Protein AF-A0A2V6GI09-F1 (afdb_monomer)

Mean predicted aligned error: 11.55 Å

pLDDT: mean 81.35, std 24.5, range [26.22, 98.88]

Nearest PDB structures (foldseek):
  8ik1-assembly1_A  TM=5.916E-01  e=5.664E-06  Geobacillus sp. PA-3
  7e16-assembly2_B  TM=5.658E-01  e=2.258E-05  Geobacillus thermodenitrificans
  8ik1-assembly2_B  TM=6.126E-01  e=7.514E-05  Geobacillus sp. PA-3
  3hp4-assembly1_A  TM=6.323E-01  e=3.587E-04  Pseudoalteromonas sp. 643A
  1yzf-assembly1_A  TM=4.620E-01  e=1.852E-04  Enterococcus faecalis V583

Solvent-accessible surface area (backbone atoms only — not comparable to full-atom values): 20456 Å² total; per-residue (Å²): 132,83,76,91,72,89,70,68,69,72,48,66,35,78,92,51,19,66,69,78,41,60,70,35,75,75,66,45,93,53,75,76,84,53,58,67,37,72,52,56,87,72,23,29,70,67,38,31,74,76,60,22,34,77,93,44,60,86,77,56,29,59,46,49,27,24,98,48,40,32,61,26,65,70,84,75,87,59,87,50,52,45,36,34,37,36,30,25,16,32,73,62,49,26,53,36,38,33,65,78,54,25,30,65,41,48,42,40,53,49,50,22,69,75,68,75,37,57,54,46,61,42,37,65,23,38,72,49,37,11,37,56,48,45,32,38,49,51,57,9,23,42,80,64,61,58,42,57,30,39,40,36,42,38,36,46,46,68,24,39,68,45,64,87,50,55,74,43,78,43,58,41,37,86,92,58,83,49,87,92,42,52,67,59,50,55,52,43,65,71,61,54,39,71,70,52,15,46,50,50,36,54,54,26,49,52,56,41,49,56,55,31,58,76,71,70,32,38,58,36,33,33,27,54,50,88,70,52,70,81,72,41,53,88,80,41,84,67,79,45,58,34,49,54,58,54,82,73,42,53,7,33,28,47,75,39,52,12,65,60,14,22,48,51,42,23,51,32,42,53,51,36,64,72,72,47,86,64,67,75,76,85,73,68,60,65,73,75,92,77,81,92,74,77,84,82,79,81,82,74,91,79,84,79,82,78,81,89,79,81,91,80,81,87,86,86,87,87,87,90,84,91,86,88,82,88,88,80,89,80,91,77,94,74,90,83,82,92,78,88,76,91,86,132

Radius of gyration: 24.35 Å; Cα contacts (8 Å, |Δi|>4): 544; chains: 1; bounding box: 61×66×58 Å

Foldseek 3Di:
DPDPPPDDVVCQPVVNFVFLAAPAQAADPDPPDDQKDLADDLRDPVLLVVFFDPVADSNQAMAGADPSGASFPDLDDDQQEAEEEEEEEVLLSPHLHHPCLRLLNLLQVVCCVVQVTHYGYHRPYYHLAALVVVLRNLRHPCVPSVHLAYEYAGEDLLWHWDAPGSYDIDIADLVDADPVCNVVSVVSNVVSDPVNSVVVNLVSQVSNVVSCVVSLHYYAYEYQDQDDPVRCVVRDDCANYLYHQDQPDDHRSNPDRYSVSSNVSSVSSVVSVVVHPSDRDPPPSPDPPDDPDDDDDDDDDDDDDDDDDDDDDDDDDDDDDDDDDDDDDDDDDDDDDDDDDDDD

Secondary structure (DSSP, 8-state):
------S-GGGGSTTT--TT-SSS-PPPS-SS--SEESSBTTB-HHHHHHH--TTS-TTS--EE--TTS-SSS--PPPTT-EEEEEE-SHHHHTTTS-GGGSHHHHHHHHHHHHHSS-EEEEE---TT--HHHHHHHHHHHHHHH--SEEEEEE--TT-EEEEEETTEEEEEBTTB--GGGHHHHHHHHHH--HHHHHHHHHHHHHHHHHHHHHTT--EEEEESS---HHHHTTTS--TTEEEE----SB-TTSSSB-HHHHHHHHHHHHHHHHH-S-PPP----S--------PPP-------PPPP------------------------------------

Structure (mmCIF, N/CA/C/O backbone):
data_AF-A0A2V6GI09-F1
#
_entry.id   AF-A0A2V6GI09-F1
#
loop_
_atom_site.group_PDB
_atom_site.id
_atom_site.type_symbol
_atom_site.label_atom_id
_atom_site.label_alt_id
_atom_site.label_comp_id
_atom_site.label_asym_id
_atom_site.label_entity_id
_atom_site.label_seq_id
_atom_site.pdbx_PDB_ins_code
_atom_site.Cartn_x
_atom_site.Cartn_y
_atom_site.Cartn_z
_atom_site.occupancy
_atom_site.B_iso_or_equiv
_atom_site.auth_seq_id
_atom_site.auth_comp_id
_atom_site.auth_asym_id
_atom_site.auth_atom_id
_atom_site.pdbx_PDB_model_num
ATOM 1 N N . MET A 1 1 ? -9.160 -17.114 -38.686 1.00 52.81 1 MET A N 1
ATOM 2 C CA . MET A 1 1 ? -8.002 -16.897 -37.797 1.00 52.81 1 MET A CA 1
ATOM 3 C C . MET A 1 1 ? -8.197 -17.789 -36.586 1.00 52.81 1 MET A C 1
ATOM 5 O O . MET A 1 1 ? -9.165 -17.578 -35.869 1.00 52.81 1 MET A O 1
ATOM 9 N N . ALA A 1 2 ? -7.376 -18.824 -36.410 1.00 53.00 2 ALA A N 1
ATOM 10 C CA . ALA A 1 2 ? -7.353 -19.556 -35.145 1.00 53.00 2 ALA A CA 1
ATOM 11 C C . ALA A 1 2 ? -6.706 -18.641 -34.094 1.00 53.00 2 ALA A C 1
ATOM 13 O O . ALA A 1 2 ? -5.683 -18.019 -34.387 1.00 53.00 2 ALA A O 1
ATOM 14 N N . GLY A 1 3 ? -7.339 -18.484 -32.932 1.00 59.38 3 GLY A N 1
ATOM 15 C CA . GLY A 1 3 ? -6.833 -17.627 -31.862 1.00 59.38 3 GLY A CA 1
ATOM 16 C C . GLY A 1 3 ? -5.423 -18.040 -31.438 1.00 59.38 3 GLY A C 1
ATOM 17 O O . GLY A 1 3 ? -5.117 -19.225 -31.343 1.00 59.38 3 GLY A O 1
ATOM 18 N N . VAL A 1 4 ? -4.555 -17.058 -31.191 1.00 67.25 4 VAL A N 1
ATOM 19 C CA . VAL A 1 4 ? -3.148 -17.263 -30.803 1.00 67.25 4 VAL A CA 1
ATOM 20 C C . VAL A 1 4 ? -3.046 -17.477 -29.288 1.00 67.25 4 VAL A C 1
ATOM 22 O O . VAL A 1 4 ? -2.262 -16.832 -28.603 1.00 67.25 4 VAL A O 1
ATOM 25 N N . PHE A 1 5 ? -3.873 -18.363 -28.737 1.00 69.81 5 PHE A N 1
ATOM 26 C CA . PHE A 1 5 ? -3.623 -18.903 -27.408 1.00 69.81 5 PHE A CA 1
ATOM 27 C C . PHE A 1 5 ? -2.987 -20.278 -27.590 1.00 69.81 5 PHE A C 1
ATOM 29 O O . PHE A 1 5 ? -3.660 -21.260 -27.878 1.00 69.81 5 PHE A O 1
ATOM 36 N N . GLN A 1 6 ? -1.658 -20.316 -27.507 1.00 70.12 6 GLN A N 1
ATOM 37 C CA . GLN A 1 6 ? -0.863 -21.549 -27.595 1.00 70.12 6 GLN A CA 1
ATOM 38 C C . GLN A 1 6 ? -0.567 -22.141 -26.202 1.00 70.12 6 GLN A C 1
ATOM 40 O O . GLN A 1 6 ? 0.260 -23.041 -26.073 1.00 70.12 6 GLN A O 1
ATOM 45 N N . GLY A 1 7 ? -1.182 -21.583 -25.153 1.00 72.56 7 GLY A N 1
ATOM 46 C CA . GLY A 1 7 ? -0.963 -21.967 -23.763 1.00 72.56 7 GLY A CA 1
ATOM 47 C C . GLY A 1 7 ? -1.827 -23.149 -23.329 1.00 72.56 7 GLY A C 1
ATOM 48 O O . GLY A 1 7 ? -2.866 -23.433 -23.913 1.00 72.56 7 GLY A O 1
ATOM 49 N N . ASP A 1 8 ? -1.391 -23.825 -22.271 1.00 81.62 8 ASP A N 1
ATOM 50 C CA . ASP A 1 8 ? -2.176 -24.855 -21.592 1.00 81.62 8 ASP A CA 1
ATOM 51 C C . ASP A 1 8 ? -3.175 -24.184 -20.635 1.00 81.62 8 ASP A C 1
ATOM 53 O O . ASP A 1 8 ? -2.773 -23.611 -19.619 1.00 81.62 8 ASP A O 1
ATOM 57 N N . GLU A 1 9 ? -4.469 -24.240 -20.966 1.00 81.75 9 GLU A N 1
ATOM 58 C CA . GLU A 1 9 ? -5.557 -23.701 -20.134 1.00 81.75 9 GLU A CA 1
ATOM 59 C C . GLU A 1 9 ? -5.564 -24.309 -18.724 1.00 81.75 9 GLU A C 1
ATOM 61 O O . GLU A 1 9 ? -5.893 -23.621 -17.756 1.00 81.75 9 GLU A O 1
ATOM 66 N N . GLY A 1 10 ? -5.117 -25.562 -18.577 1.00 82.25 10 GLY A N 1
ATOM 67 C CA . GLY A 1 10 ? -5.011 -26.246 -17.290 1.00 82.25 10 GLY A CA 1
ATOM 68 C C . GLY A 1 10 ? -4.082 -25.537 -16.303 1.00 82.25 10 GLY A C 1
ATOM 69 O O . GLY A 1 10 ? -4.265 -25.662 -15.093 1.00 82.25 10 GLY A O 1
ATOM 70 N N . LYS A 1 11 ? -3.141 -24.711 -16.784 1.00 81.31 11 LYS A N 1
ATOM 71 C CA . LYS A 1 11 ? -2.277 -23.892 -15.919 1.00 81.31 11 LYS A CA 1
ATOM 72 C C . LYS A 1 11 ? -3.031 -22.791 -15.181 1.00 81.31 11 LYS A C 1
ATOM 74 O O . LYS A 1 11 ? -2.552 -22.339 -14.145 1.00 81.31 11 LYS A O 1
ATOM 79 N N . PHE A 1 12 ? -4.190 -22.376 -15.689 1.00 81.06 12 PHE A N 1
ATOM 80 C CA . PHE A 1 12 ? -5.064 -21.374 -15.075 1.00 81.06 12 PHE A CA 1
ATOM 81 C C . PHE A 1 12 ? -6.145 -22.007 -14.193 1.00 81.06 12 PHE A C 1
ATOM 83 O O . PHE A 1 12 ? -6.964 -21.290 -13.618 1.00 81.06 12 PHE A O 1
ATOM 90 N N . ALA A 1 13 ? -6.158 -23.340 -14.062 1.00 82.38 13 ALA A N 1
ATOM 91 C CA . ALA A 1 13 ? -7.063 -24.016 -13.149 1.00 82.38 13 ALA A CA 1
ATOM 92 C C . ALA A 1 13 ? -6.859 -23.487 -11.716 1.00 82.38 13 ALA A C 1
ATOM 94 O O . ALA A 1 13 ? -5.715 -23.249 -11.308 1.00 82.38 13 ALA A O 1
ATOM 95 N N . PRO A 1 14 ? -7.927 -23.346 -10.909 1.00 78.19 14 PRO A N 1
ATOM 96 C CA . PRO A 1 14 ? -7.805 -22.788 -9.567 1.00 78.19 14 PRO A CA 1
ATOM 97 C C . PRO A 1 14 ? -6.849 -23.543 -8.629 1.00 78.19 14 PRO A C 1
ATOM 99 O O . PRO A 1 14 ? -6.315 -22.967 -7.686 1.00 78.19 14 PRO A O 1
ATOM 102 N N . SER A 1 15 ? -6.609 -24.829 -8.889 1.00 76.38 15 SER A N 1
ATOM 103 C CA . SER A 1 15 ? -5.644 -25.651 -8.150 1.00 76.38 15 SER A CA 1
ATOM 104 C C . SER A 1 15 ? -4.178 -25.326 -8.455 1.00 76.38 15 SER A C 1
ATOM 106 O O . SER A 1 15 ? -3.300 -25.788 -7.733 1.00 76.38 15 SER A O 1
ATOM 108 N N . VAL A 1 16 ? -3.911 -24.581 -9.529 1.00 72.31 16 VAL A N 1
ATOM 109 C CA . VAL A 1 16 ? -2.565 -24.291 -10.047 1.00 72.31 16 VAL A CA 1
ATOM 110 C C . VAL A 1 16 ? -2.254 -22.796 -9.985 1.00 72.31 16 VAL A C 1
ATOM 112 O O . VAL A 1 16 ? -1.116 -22.417 -9.719 1.00 72.31 16 VAL A O 1
ATOM 115 N N . CYS A 1 17 ? -3.258 -21.945 -10.216 1.00 75.12 17 CYS A N 1
ATOM 116 C CA . CYS A 1 17 ? -3.081 -20.504 -10.357 1.00 75.12 17 CYS A CA 1
ATOM 117 C C . CYS A 1 17 ? -3.656 -19.737 -9.173 1.00 75.12 17 CYS A C 1
ATOM 119 O O . CYS A 1 17 ? -4.856 -19.489 -9.138 1.00 75.12 17 CYS A O 1
ATOM 121 N N . GLU A 1 18 ? -2.827 -19.322 -8.220 1.00 74.69 18 GLU A N 1
ATOM 122 C CA . GLU A 1 18 ? -3.316 -18.635 -7.016 1.00 74.69 18 GLU A CA 1
ATOM 123 C C . GLU A 1 18 ? -3.536 -17.128 -7.194 1.00 74.69 18 GLU A C 1
ATOM 125 O O . GLU A 1 18 ? -4.297 -16.521 -6.435 1.00 74.69 18 GLU A O 1
ATOM 130 N N . PHE A 1 19 ? -2.887 -16.507 -8.180 1.00 74.38 19 PHE A N 1
ATOM 131 C CA . PHE A 1 19 ? -3.024 -15.071 -8.404 1.00 74.38 19 PHE A CA 1
ATOM 132 C C . PHE A 1 19 ? -4.375 -14.720 -9.023 1.00 74.38 19 PHE A C 1
ATOM 134 O O . PHE A 1 19 ? -4.952 -15.502 -9.777 1.00 74.38 19 PHE A O 1
ATOM 141 N N . TRP A 1 20 ? -4.881 -13.527 -8.702 1.00 79.81 20 TRP A N 1
ATOM 142 C CA . TRP A 1 20 ? -6.150 -12.990 -9.214 1.00 79.81 20 TRP A CA 1
ATOM 143 C C . TRP A 1 20 ? -7.397 -13.857 -8.959 1.00 79.81 20 TRP A C 1
ATOM 145 O O . TRP A 1 20 ? -8.462 -13.573 -9.491 1.00 79.81 20 TRP A O 1
ATOM 155 N N . GLN A 1 21 ? -7.317 -14.880 -8.109 1.00 86.81 21 GLN A N 1
ATOM 156 C CA . GLN A 1 21 ? -8.506 -15.567 -7.614 1.00 86.81 21 GLN A CA 1
ATOM 157 C C . GLN A 1 21 ? -9.228 -14.694 -6.588 1.00 86.81 21 GLN A C 1
ATOM 159 O O . GLN A 1 21 ? -8.647 -14.359 -5.554 1.00 86.81 21 GLN A O 1
ATOM 164 N N . ALA A 1 22 ? -10.492 -14.373 -6.853 1.00 88.62 22 ALA A N 1
ATOM 165 C CA . ALA A 1 22 ? -11.373 -13.719 -5.892 1.00 88.62 22 ALA A CA 1
ATOM 166 C C . ALA A 1 22 ? -11.649 -14.601 -4.659 1.00 88.62 22 ALA A C 1
ATOM 168 O O . ALA A 1 22 ? -11.489 -15.823 -4.698 1.00 88.62 22 ALA A O 1
ATOM 169 N N . ASN A 1 23 ? -12.155 -13.981 -3.591 1.00 91.50 23 ASN A N 1
ATOM 170 C CA . ASN A 1 23 ? -12.603 -14.647 -2.363 1.00 91.50 23 ASN A CA 1
ATOM 171 C C . ASN A 1 23 ? -11.504 -15.425 -1.617 1.00 91.50 23 ASN A C 1
ATOM 173 O O . ASN A 1 23 ? -11.777 -16.456 -0.998 1.00 91.50 23 ASN A O 1
ATOM 177 N N . ARG A 1 24 ? -10.264 -14.928 -1.633 1.00 91.62 24 ARG A N 1
ATOM 178 C CA . ARG A 1 24 ? -9.173 -15.460 -0.807 1.00 91.62 24 ARG A CA 1
ATOM 179 C C . ARG A 1 24 ? -8.167 -14.384 -0.439 1.00 91.62 24 ARG A C 1
ATOM 181 O O . ARG A 1 24 ? -7.932 -13.441 -1.182 1.00 91.62 24 ARG A O 1
ATOM 188 N N . ILE A 1 25 ? -7.492 -14.579 0.684 1.00 92.94 25 ILE A N 1
ATOM 189 C CA . ILE A 1 25 ? -6.318 -13.779 1.021 1.00 92.94 25 ILE A CA 1
ATOM 190 C C . ILE A 1 25 ? -5.101 -14.568 0.518 1.00 92.94 25 ILE A C 1
ATOM 192 O O . ILE A 1 25 ? -4.883 -15.685 1.001 1.00 92.94 25 ILE A O 1
ATOM 196 N N . PRO A 1 26 ? -4.356 -14.082 -0.494 1.00 91.06 26 PRO A N 1
ATOM 197 C CA . PRO A 1 26 ? -3.146 -14.769 -0.939 1.00 91.06 26 PRO A CA 1
ATOM 198 C C . PRO A 1 26 ? -2.117 -14.789 0.198 1.00 91.06 26 PRO A C 1
ATOM 200 O O . PRO A 1 26 ? -2.170 -13.955 1.096 1.00 91.06 26 PRO A O 1
ATOM 203 N N . ARG A 1 27 ? -1.185 -15.747 0.190 1.00 91.50 27 ARG A N 1
ATOM 204 C CA . ARG A 1 27 ? -0.036 -15.695 1.106 1.00 91.50 27 ARG A CA 1
ATOM 205 C C . ARG A 1 27 ? 0.903 -14.574 0.667 1.00 91.50 27 ARG A C 1
ATOM 207 O O . ARG A 1 27 ? 1.026 -14.300 -0.528 1.00 91.50 27 ARG A O 1
ATOM 214 N N . SER A 1 28 ? 1.586 -13.950 1.620 1.00 91.88 28 SER A N 1
ATOM 215 C CA . SER A 1 28 ? 2.650 -13.013 1.285 1.00 91.88 28 SER A CA 1
ATOM 216 C C . SER A 1 28 ? 3.835 -13.755 0.638 1.00 91.88 28 SER A C 1
ATOM 218 O O . SER A 1 28 ? 4.008 -14.959 0.855 1.00 91.88 28 SER A O 1
ATOM 220 N N . PRO A 1 29 ? 4.707 -13.048 -0.101 1.00 88.25 29 PRO A N 1
ATOM 221 C CA . PRO A 1 29 ? 5.961 -13.612 -0.605 1.00 88.25 29 PRO A CA 1
ATOM 222 C C . PRO A 1 29 ? 7.014 -13.961 0.471 1.00 88.25 29 PRO A C 1
ATOM 224 O O . PRO A 1 29 ? 8.167 -14.215 0.122 1.00 88.25 29 PRO A O 1
ATOM 227 N N . LEU A 1 30 ? 6.674 -13.952 1.768 1.00 90.81 30 LEU A N 1
ATOM 228 C CA . LEU A 1 30 ? 7.593 -14.312 2.851 1.00 90.81 30 LEU A CA 1
ATOM 229 C C . LEU A 1 30 ? 7.979 -15.796 2.774 1.00 90.81 30 LEU A C 1
ATOM 231 O O . LEU A 1 30 ? 7.154 -16.674 3.039 1.00 90.81 30 LEU A O 1
ATOM 235 N N . TYR A 1 31 ? 9.254 -16.072 2.494 1.00 85.19 31 TYR A N 1
ATOM 236 C CA . TYR A 1 31 ? 9.809 -17.424 2.507 1.00 85.19 31 TYR A CA 1
ATOM 237 C C . TYR A 1 31 ? 11.264 -17.450 3.031 1.00 85.19 31 TYR A C 1
ATOM 239 O O . TYR A 1 31 ? 12.071 -16.632 2.585 1.00 85.19 31 TYR A O 1
ATOM 247 N N . PRO A 1 32 ? 11.635 -18.397 3.922 1.00 89.00 32 PRO A N 1
ATOM 248 C CA . PRO A 1 32 ? 10.741 -19.325 4.617 1.00 89.00 32 PRO A CA 1
ATOM 249 C C . PRO A 1 32 ? 9.790 -18.573 5.558 1.00 89.00 32 PRO A C 1
ATOM 251 O O . PRO A 1 32 ? 10.028 -17.419 5.912 1.00 89.00 32 PRO A O 1
ATOM 254 N N . HIS A 1 33 ? 8.703 -19.228 5.965 1.00 89.44 33 HIS A N 1
ATOM 255 C CA . HIS A 1 33 ? 7.795 -18.647 6.949 1.00 89.44 33 HIS A CA 1
ATOM 256 C C . HIS A 1 33 ? 8.531 -18.363 8.262 1.00 89.44 33 HIS A C 1
ATOM 258 O O . HIS A 1 33 ? 9.277 -19.202 8.767 1.00 89.44 33 HIS A O 1
ATOM 264 N N . ALA A 1 34 ? 8.282 -17.185 8.823 1.00 94.62 34 ALA A N 1
ATOM 265 C CA . ALA A 1 34 ? 8.804 -16.762 10.110 1.00 94.62 34 ALA A CA 1
ATOM 266 C C . ALA A 1 34 ? 7.697 -16.029 10.864 1.00 94.62 34 ALA A C 1
ATOM 268 O O . ALA A 1 34 ? 6.963 -15.259 10.258 1.00 94.62 34 ALA A O 1
ATOM 269 N N . GLN A 1 35 ? 7.586 -16.259 12.172 1.00 96.31 35 GLN A N 1
ATOM 270 C CA . GLN A 1 35 ? 6.671 -15.494 13.029 1.00 96.31 35 GLN A CA 1
ATOM 271 C C . GLN A 1 35 ? 7.278 -14.154 13.438 1.00 96.31 35 GLN A C 1
ATOM 273 O O . GLN A 1 35 ? 6.566 -13.167 13.561 1.00 96.31 35 GLN A O 1
ATOM 278 N N . PHE A 1 36 ? 8.597 -14.121 13.630 1.00 98.00 36 PHE A N 1
ATOM 279 C CA . PHE A 1 36 ? 9.326 -12.927 14.019 1.00 98.00 36 PHE A CA 1
ATOM 280 C C . PHE A 1 36 ? 10.678 -12.865 13.316 1.00 98.00 36 PHE A C 1
ATOM 282 O O . PHE A 1 36 ? 11.402 -13.861 13.266 1.00 98.00 36 PHE A O 1
ATOM 289 N N . LEU A 1 37 ? 11.046 -11.678 12.841 1.00 97.81 37 LEU A N 1
ATOM 290 C CA . LEU A 1 37 ? 12.393 -11.359 12.388 1.00 97.81 37 LEU A CA 1
ATOM 291 C C . LEU A 1 37 ? 12.855 -10.048 13.024 1.00 97.81 37 LEU A C 1
ATOM 293 O O . LEU A 1 37 ? 12.129 -9.056 13.048 1.00 97.81 37 LEU A O 1
ATOM 297 N N . ARG A 1 38 ? 14.100 -10.020 13.508 1.00 97.62 38 ARG A N 1
ATOM 298 C CA . ARG A 1 38 ? 14.731 -8.777 13.984 1.00 97.62 38 ARG A CA 1
ATOM 299 C C . ARG A 1 38 ? 15.134 -7.860 12.827 1.00 97.62 38 ARG A C 1
ATOM 301 O O . ARG A 1 38 ? 15.097 -6.641 12.964 1.00 97.62 38 ARG A O 1
ATOM 308 N N . TRP A 1 39 ? 15.517 -8.465 11.712 1.00 97.56 39 TRP A N 1
ATOM 309 C CA . TRP A 1 39 ? 16.038 -7.825 10.511 1.00 97.56 39 TRP A CA 1
ATOM 310 C C . TRP A 1 39 ? 15.313 -8.408 9.301 1.00 97.56 39 TRP A C 1
ATOM 312 O O . TRP A 1 39 ? 15.081 -9.617 9.258 1.00 97.56 39 TRP A O 1
ATOM 322 N N . PHE A 1 40 ? 14.954 -7.575 8.329 1.00 96.81 40 PHE A N 1
ATOM 323 C CA . PHE A 1 40 ? 14.223 -8.001 7.141 1.00 96.81 40 PHE A CA 1
ATOM 324 C C . PHE A 1 40 ? 14.554 -7.121 5.934 1.00 96.81 40 PHE A C 1
ATOM 326 O O . PHE A 1 40 ? 14.591 -5.898 6.034 1.00 96.81 40 PHE A O 1
ATOM 333 N N . GLY A 1 41 ? 14.754 -7.747 4.771 1.00 93.69 41 GLY A N 1
ATOM 334 C CA . GLY A 1 41 ? 14.965 -7.037 3.510 1.00 93.69 41 GLY A CA 1
ATOM 335 C C . GLY A 1 41 ? 16.137 -6.052 3.563 1.00 93.69 41 GLY A C 1
ATOM 336 O O . GLY A 1 41 ? 17.277 -6.435 3.825 1.00 93.69 41 GLY A O 1
ATOM 337 N N . THR A 1 42 ? 15.856 -4.778 3.281 1.00 95.25 42 THR A N 1
ATOM 338 C CA . THR A 1 42 ? 16.859 -3.700 3.293 1.00 95.25 42 THR A CA 1
ATOM 339 C C . THR A 1 42 ? 17.281 -3.301 4.699 1.00 95.25 42 THR A C 1
ATOM 341 O O . THR A 1 42 ? 18.408 -2.837 4.885 1.00 95.25 42 THR A O 1
ATOM 344 N N . ASP A 1 43 ? 16.422 -3.534 5.686 1.00 97.75 43 ASP A N 1
ATOM 345 C CA . ASP A 1 43 ? 16.718 -3.368 7.099 1.00 97.75 43 ASP A CA 1
ATOM 346 C C . ASP A 1 43 ? 17.445 -4.607 7.626 1.00 97.75 43 ASP A C 1
ATOM 348 O O . ASP A 1 43 ? 16.873 -5.484 8.277 1.00 97.75 43 ASP A O 1
ATOM 352 N N . SER A 1 44 ? 18.730 -4.690 7.290 1.00 97.56 44 SER A N 1
ATOM 353 C CA . SER A 1 44 ? 19.649 -5.721 7.762 1.00 97.56 44 SER A CA 1
ATOM 354 C C . SER A 1 44 ? 20.608 -5.163 8.806 1.00 97.56 44 SER A C 1
ATOM 356 O O . SER A 1 44 ? 20.905 -3.968 8.815 1.00 97.56 44 SER A O 1
ATOM 358 N N . GLU A 1 45 ? 21.154 -6.032 9.656 1.00 97.44 45 GLU A N 1
ATOM 359 C CA . GLU A 1 45 ? 22.143 -5.612 10.652 1.00 97.44 45 GLU A CA 1
ATOM 360 C C . GLU A 1 45 ? 23.371 -4.962 10.005 1.00 97.44 45 GLU A C 1
ATOM 362 O O . GLU A 1 45 ? 23.889 -3.958 10.491 1.00 97.44 45 GLU A O 1
ATOM 367 N N . GLU A 1 46 ? 23.817 -5.515 8.878 1.00 96.94 46 GLU A N 1
ATOM 368 C CA . GLU A 1 46 ? 24.919 -4.978 8.087 1.00 96.94 46 GLU A CA 1
ATOM 369 C C . GLU A 1 46 ? 24.602 -3.572 7.563 1.00 96.94 46 GLU A C 1
ATOM 371 O O . GLU A 1 46 ? 25.377 -2.640 7.790 1.00 96.94 46 GLU A O 1
ATOM 376 N N . ASN A 1 47 ? 23.443 -3.386 6.922 1.00 96.19 47 ASN A N 1
ATOM 377 C CA . ASN A 1 47 ? 23.027 -2.076 6.426 1.00 96.19 47 ASN A CA 1
ATOM 378 C C . ASN A 1 47 ? 22.862 -1.083 7.572 1.00 96.19 47 ASN A C 1
ATOM 380 O O . ASN A 1 47 ? 23.314 0.057 7.455 1.00 96.19 47 ASN A O 1
ATOM 384 N N . TYR A 1 48 ? 22.290 -1.517 8.697 1.00 97.12 48 TYR A N 1
ATOM 385 C CA . TYR A 1 48 ? 22.163 -0.680 9.876 1.00 97.12 48 TYR A CA 1
ATOM 386 C C . TYR A 1 48 ? 23.532 -0.234 10.390 1.00 97.12 48 TYR A C 1
ATOM 388 O O . TYR A 1 48 ? 23.733 0.956 10.624 1.00 97.12 48 TYR A O 1
ATOM 396 N N . ARG A 1 49 ? 24.505 -1.145 10.525 1.00 96.12 49 ARG A N 1
ATOM 397 C CA . ARG A 1 49 ? 25.875 -0.818 10.958 1.00 96.12 49 ARG A CA 1
ATOM 398 C C . ARG A 1 49 ? 26.545 0.171 10.004 1.00 96.12 49 ARG A C 1
ATOM 400 O O . ARG A 1 49 ? 27.058 1.177 10.490 1.00 96.12 49 ARG A O 1
ATOM 407 N N . ASN A 1 50 ? 26.453 -0.076 8.698 1.00 95.00 50 ASN A N 1
ATOM 408 C CA . ASN A 1 50 ? 27.151 0.681 7.658 1.00 95.00 50 ASN A CA 1
ATOM 409 C C . ASN A 1 50 ? 26.541 2.063 7.377 1.00 95.00 50 ASN A C 1
ATOM 411 O O . ASN A 1 50 ? 27.277 3.036 7.237 1.00 95.00 50 ASN A O 1
ATOM 415 N N . ARG A 1 51 ? 25.210 2.152 7.262 1.00 93.00 51 ARG A N 1
ATOM 416 C CA . ARG A 1 51 ? 24.498 3.368 6.818 1.00 93.00 51 ARG A CA 1
ATOM 417 C C . ARG A 1 51 ? 23.186 3.660 7.552 1.00 93.00 51 ARG A C 1
ATOM 419 O O . ARG A 1 51 ? 22.510 4.621 7.204 1.00 93.00 51 ARG A O 1
ATOM 426 N N . GLY A 1 52 ? 22.796 2.828 8.514 1.00 92.94 52 GLY A N 1
ATOM 427 C CA . GLY A 1 52 ? 21.508 2.959 9.189 1.00 92.94 52 GLY A CA 1
ATOM 428 C C . GLY A 1 52 ? 21.388 4.212 10.045 1.00 92.94 52 GLY A C 1
ATOM 429 O O . GLY A 1 52 ? 22.380 4.716 10.584 1.00 92.94 52 GLY A O 1
ATOM 430 N N . ASN A 1 53 ? 20.152 4.674 10.218 1.00 96.12 53 ASN A N 1
ATOM 431 C CA . ASN A 1 53 ? 19.846 5.804 11.083 1.00 96.12 53 ASN A CA 1
ATOM 432 C C . ASN A 1 53 ? 20.036 5.420 12.561 1.00 96.12 53 ASN A C 1
ATOM 434 O O . ASN A 1 53 ? 19.274 4.626 13.111 1.00 96.12 53 ASN A O 1
ATOM 438 N N . LYS A 1 54 ? 21.034 6.025 13.216 1.00 95.00 54 LYS A N 1
ATOM 439 C CA . LYS A 1 54 ? 21.417 5.745 14.613 1.00 95.00 54 LYS A CA 1
ATOM 440 C C . LYS A 1 54 ? 20.484 6.354 15.663 1.00 95.00 54 LYS A C 1
ATOM 442 O O . LYS A 1 54 ? 20.707 6.143 16.851 1.00 95.00 54 LYS A O 1
ATOM 447 N N . ALA A 1 55 ? 19.450 7.088 15.247 1.00 95.38 55 ALA A N 1
ATOM 448 C CA . ALA A 1 55 ? 18.350 7.460 16.135 1.00 95.38 55 ALA A CA 1
ATOM 449 C C . ALA A 1 55 ? 17.526 6.233 16.578 1.00 95.38 55 ALA A C 1
ATOM 451 O O . ALA A 1 55 ? 16.888 6.267 17.626 1.00 95.38 55 ALA A O 1
ATOM 452 N N . PHE A 1 56 ? 17.570 5.144 15.804 1.00 97.12 56 PHE A N 1
ATOM 453 C CA . PHE A 1 56 ? 17.013 3.847 16.172 1.00 97.12 56 PHE A CA 1
ATOM 454 C C . PHE A 1 56 ? 18.105 2.969 16.781 1.00 97.12 56 PHE A C 1
ATOM 456 O O . PHE A 1 56 ? 19.225 2.943 16.280 1.00 97.12 56 PHE A O 1
ATOM 463 N N . SER A 1 57 ? 17.778 2.203 17.819 1.00 96.81 57 SER A N 1
ATOM 464 C CA . SER A 1 57 ? 18.618 1.109 18.302 1.00 96.81 57 SER A CA 1
ATOM 465 C C . SER A 1 57 ? 18.385 -0.175 17.492 1.00 96.81 57 SER A C 1
ATOM 467 O O . SER A 1 57 ? 17.466 -0.287 16.670 1.00 96.81 57 SER A O 1
ATOM 469 N N . VAL A 1 58 ? 19.213 -1.189 17.750 1.00 95.44 58 VAL A N 1
ATOM 470 C CA . VAL A 1 58 ? 19.040 -2.538 17.183 1.00 95.44 58 VAL A CA 1
ATOM 471 C C . VAL A 1 58 ? 17.682 -3.134 17.571 1.00 95.44 58 VAL A C 1
ATOM 473 O O . VAL A 1 58 ? 17.067 -3.862 16.800 1.00 95.44 58 VAL A O 1
ATOM 476 N N . GLU A 1 59 ? 17.164 -2.786 18.738 1.00 96.56 59 GLU A N 1
ATOM 477 C CA . GLU A 1 59 ? 15.928 -3.315 19.303 1.00 96.56 59 GLU A CA 1
ATOM 478 C C . GLU A 1 59 ? 14.694 -2.522 18.866 1.00 96.56 59 GLU A C 1
ATOM 480 O O . GLU A 1 59 ? 13.583 -3.037 18.991 1.00 96.56 59 GLU A O 1
ATOM 485 N N . SER A 1 60 ? 14.874 -1.314 18.314 1.00 96.88 60 SER A N 1
ATOM 486 C CA . SER A 1 60 ? 13.772 -0.405 17.972 1.00 96.88 60 SER A CA 1
ATOM 487 C C . SER A 1 60 ? 12.805 -0.941 16.922 1.00 96.88 60 SER A C 1
ATOM 489 O O . SER A 1 60 ? 11.697 -0.430 16.825 1.00 96.88 60 SER A O 1
ATOM 491 N N . VAL A 1 61 ? 13.198 -1.934 16.118 1.00 98.00 61 VAL A N 1
ATOM 492 C CA . VAL A 1 61 ? 12.328 -2.518 15.087 1.00 98.00 61 VAL A CA 1
ATOM 493 C C . VAL A 1 61 ? 12.356 -4.035 15.164 1.00 98.00 61 VAL A C 1
ATOM 495 O O . VAL A 1 61 ? 13.418 -4.651 15.300 1.00 98.00 61 VAL A O 1
ATOM 498 N N . GLY A 1 62 ? 11.167 -4.621 15.060 1.00 97.69 62 GLY A N 1
ATOM 499 C CA . GLY A 1 62 ? 10.924 -6.039 14.852 1.00 97.69 62 GLY A CA 1
ATOM 500 C C . GLY A 1 62 ? 9.782 -6.237 13.856 1.00 97.69 62 GLY A C 1
ATOM 501 O O . GLY A 1 62 ? 8.912 -5.371 13.694 1.00 97.69 62 GLY A O 1
ATOM 502 N N . TYR A 1 63 ? 9.816 -7.368 13.164 1.00 98.44 63 TYR A N 1
ATOM 503 C CA . TYR A 1 63 ? 8.831 -7.752 12.162 1.00 98.44 63 TYR A CA 1
ATOM 504 C C . TYR A 1 63 ? 8.107 -8.994 12.648 1.00 98.44 63 TYR A C 1
ATOM 506 O O . TYR A 1 63 ? 8.668 -10.085 12.601 1.00 98.44 63 TYR A O 1
ATOM 514 N N . GLU A 1 64 ? 6.884 -8.814 13.128 1.00 98.38 64 GLU A N 1
ATOM 515 C CA . GLU A 1 64 ? 5.975 -9.909 13.455 1.00 98.38 64 GLU A CA 1
ATOM 516 C C . GLU A 1 64 ? 5.071 -10.187 12.264 1.00 98.38 64 GLU A C 1
ATOM 518 O O . GLU A 1 64 ? 4.546 -9.249 11.661 1.00 98.38 64 GLU A O 1
ATOM 523 N N . PHE A 1 65 ? 4.907 -11.462 11.922 1.00 98.50 65 PHE A N 1
ATOM 524 C CA . PHE A 1 65 ? 4.113 -11.888 10.780 1.00 98.50 65 PHE A CA 1
ATOM 525 C C . PHE A 1 65 ? 2.997 -12.839 11.201 1.00 98.50 65 PHE A C 1
ATOM 527 O O . PHE A 1 65 ? 3.209 -13.741 12.014 1.00 98.50 65 PHE A O 1
ATOM 534 N N . ASN A 1 66 ? 1.824 -12.670 10.594 1.00 97.75 66 ASN A N 1
ATOM 535 C CA . ASN A 1 66 ? 0.711 -13.597 10.758 1.00 97.75 66 ASN A CA 1
ATOM 536 C C . ASN A 1 66 ? 0.923 -14.912 9.989 1.00 97.75 66 ASN A C 1
ATOM 538 O O . ASN A 1 66 ? 1.889 -15.095 9.245 1.00 97.75 66 ASN A O 1
ATOM 542 N N . SER A 1 67 ? -0.029 -15.830 10.128 1.00 96.75 67 SER A N 1
ATOM 543 C CA . SER A 1 67 ? -0.057 -17.153 9.493 1.00 96.75 67 SER A CA 1
ATOM 544 C C . SER A 1 67 ? 0.002 -17.136 7.955 1.00 96.75 67 SER A C 1
ATOM 546 O O . SER A 1 67 ? 0.380 -18.136 7.328 1.00 96.75 67 SER A O 1
ATOM 548 N N . LEU A 1 68 ? -0.332 -15.998 7.335 1.00 95.81 68 LEU A N 1
ATOM 549 C CA . LEU A 1 68 ? -0.228 -15.755 5.895 1.00 95.81 68 LEU A CA 1
ATOM 550 C C . LEU A 1 68 ? 1.070 -15.039 5.495 1.00 95.81 68 LEU A C 1
ATOM 552 O O . LEU A 1 68 ? 1.307 -14.851 4.305 1.00 95.81 68 LEU A O 1
ATOM 556 N N . GLY A 1 69 ? 1.924 -14.684 6.457 1.00 97.06 69 GLY A N 1
ATOM 557 C CA . GLY A 1 69 ? 3.226 -14.056 6.244 1.00 97.06 69 GLY A CA 1
ATOM 558 C C . GLY A 1 69 ? 3.182 -12.535 6.092 1.00 97.06 69 GLY A C 1
ATOM 559 O O . GLY A 1 69 ? 4.172 -11.943 5.658 1.00 97.06 69 GLY A O 1
ATOM 560 N N . TYR A 1 70 ? 2.061 -11.881 6.393 1.00 98.00 70 TYR A N 1
ATOM 561 C CA . TYR A 1 70 ? 1.977 -10.420 6.376 1.00 98.00 70 TYR A CA 1
ATOM 562 C C . TYR A 1 70 ? 2.415 -9.843 7.706 1.00 98.00 70 TYR A C 1
ATOM 564 O O . TYR A 1 70 ? 2.110 -10.414 8.751 1.00 98.00 70 TYR A O 1
ATOM 572 N N . ARG A 1 71 ? 3.076 -8.681 7.667 1.00 97.75 71 ARG A N 1
ATOM 573 C CA . ARG A 1 71 ? 3.394 -7.924 8.875 1.00 97.75 71 ARG A CA 1
ATOM 574 C C . ARG A 1 71 ? 2.122 -7.279 9.409 1.00 97.75 71 ARG A C 1
ATOM 576 O O . ARG A 1 71 ? 1.797 -6.154 9.050 1.00 97.75 71 ARG A O 1
ATOM 583 N N . SER A 1 72 ? 1.356 -8.048 10.165 1.00 97.62 72 SER A N 1
ATOM 584 C CA . SER A 1 72 ? 0.007 -7.708 10.593 1.00 97.62 72 SER A CA 1
ATOM 585 C C . SER A 1 72 ? -0.451 -8.697 11.665 1.00 97.62 72 SER A C 1
ATOM 587 O O . SER A 1 72 ? 0.044 -9.823 11.679 1.00 97.62 72 SER A O 1
ATOM 589 N N . PRO A 1 73 ? -1.444 -8.345 12.501 1.00 95.81 73 PRO A N 1
ATOM 590 C CA . PRO A 1 73 ? -2.215 -9.336 13.243 1.00 95.81 73 PRO A CA 1
ATOM 591 C C . PRO A 1 73 ? -2.878 -10.363 12.312 1.00 95.81 73 PRO A C 1
ATOM 593 O O . PRO A 1 73 ? -2.995 -10.156 11.098 1.00 95.81 73 PRO A O 1
ATOM 596 N N . GLU A 1 74 ? -3.363 -11.464 12.887 1.00 96.62 74 GLU A N 1
ATOM 597 C CA . GLU A 1 74 ? -4.232 -12.398 12.163 1.00 96.62 74 GLU A CA 1
ATOM 598 C C . GLU A 1 74 ? -5.476 -11.680 11.622 1.00 96.62 74 GLU A C 1
ATOM 600 O O . GLU A 1 74 ? -5.969 -10.721 12.214 1.00 96.62 74 GLU A O 1
ATOM 605 N N . PHE A 1 75 ? -6.000 -12.142 10.490 1.00 95.44 75 PHE A N 1
ATOM 606 C CA . PHE A 1 75 ? -7.081 -11.456 9.772 1.00 95.44 75 PHE A CA 1
ATOM 607 C C . PHE A 1 75 ? -8.499 -11.877 10.184 1.00 95.44 75 PHE A C 1
ATOM 609 O O . PHE A 1 75 ? -9.465 -11.519 9.515 1.00 95.44 75 PHE A O 1
ATOM 616 N N . ASN A 1 76 ? -8.643 -12.638 11.268 1.00 88.94 76 ASN A N 1
ATOM 617 C CA . ASN A 1 76 ? -9.952 -13.075 11.749 1.00 88.94 76 ASN A CA 1
ATOM 618 C C . ASN A 1 76 ? -10.690 -11.903 12.399 1.00 88.94 76 ASN A C 1
ATOM 620 O O . ASN A 1 76 ? -10.133 -11.263 13.289 1.00 88.94 76 ASN A O 1
ATOM 624 N N . ARG A 1 77 ? -11.923 -11.635 11.945 1.00 87.62 77 ARG A N 1
ATOM 625 C CA . ARG A 1 77 ? -12.752 -10.565 12.503 1.00 87.62 77 ARG A CA 1
ATOM 626 C C . ARG A 1 77 ? -13.322 -10.971 13.859 1.00 87.62 77 ARG A C 1
ATOM 628 O O . ARG A 1 77 ? -14.061 -11.952 13.930 1.00 87.62 77 ARG A O 1
ATOM 635 N N . GLU A 1 78 ? -13.044 -10.189 14.891 1.00 89.25 78 GLU A N 1
ATOM 636 C CA . GLU A 1 78 ? -13.633 -10.352 16.223 1.00 89.25 78 GLU A CA 1
ATOM 637 C C . GLU A 1 78 ? -14.923 -9.522 16.379 1.00 89.25 78 GLU A C 1
ATOM 639 O O . GLU A 1 78 ? -15.077 -8.467 15.752 1.00 89.25 78 GLU A O 1
ATOM 644 N N . PRO A 1 79 ? -15.891 -9.960 17.205 1.00 88.94 79 PRO A N 1
ATOM 645 C CA . PRO A 1 79 ? -17.089 -9.172 17.481 1.00 88.94 79 PRO A CA 1
ATOM 646 C C . PRO A 1 79 ? -16.759 -7.790 18.066 1.00 88.94 79 PRO A C 1
ATOM 648 O O . PRO A 1 79 ? -15.953 -7.670 18.985 1.00 88.94 79 PRO A O 1
ATOM 651 N N . GLY A 1 80 ? -17.427 -6.748 17.565 1.00 88.12 80 GLY A N 1
ATOM 652 C CA . GLY A 1 80 ? -17.279 -5.376 18.066 1.00 88.12 80 GLY A CA 1
ATOM 653 C C . GLY A 1 80 ? -16.058 -4.613 17.544 1.00 88.12 80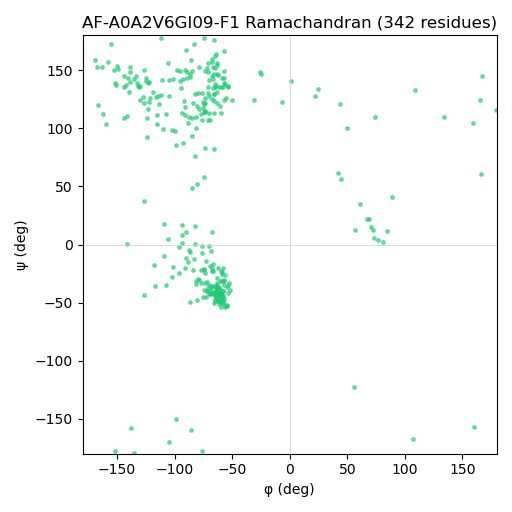 GLY A C 1
ATOM 654 O O . GLY A 1 80 ? -15.872 -3.459 17.926 1.00 88.12 80 GLY A O 1
ATOM 655 N N . GLU A 1 81 ? -15.249 -5.206 16.662 1.00 92.25 81 GLU A N 1
ATOM 656 C CA . GLU A 1 81 ? -14.136 -4.508 16.016 1.00 92.25 81 GLU A CA 1
ATOM 657 C C . GLU A 1 81 ? -14.505 -3.991 14.614 1.00 92.25 81 GLU A C 1
ATOM 659 O O . GLU A 1 81 ? -15.301 -4.591 13.872 1.00 92.25 81 GLU A O 1
ATOM 664 N N . ALA A 1 82 ? -13.865 -2.888 14.228 1.00 95.00 82 ALA A N 1
ATOM 665 C CA . ALA A 1 82 ? -13.789 -2.475 12.835 1.00 95.00 82 ALA A CA 1
ATOM 666 C C . ALA A 1 82 ? -12.555 -3.092 12.164 1.00 95.00 82 ALA A C 1
ATOM 668 O O . ALA A 1 82 ? -11.520 -3.270 12.799 1.00 95.00 82 ALA A O 1
ATOM 669 N N . VAL A 1 83 ? -12.635 -3.382 10.872 1.00 97.06 83 VAL A N 1
ATOM 670 C CA . VAL A 1 83 ? -11.542 -3.939 10.068 1.00 97.06 83 VAL A CA 1
ATOM 671 C C . VAL A 1 83 ? -11.133 -2.920 9.017 1.00 97.06 83 VAL A C 1
ATOM 673 O O . VAL A 1 83 ? -11.961 -2.450 8.244 1.00 97.06 83 VAL A O 1
ATOM 676 N N . VAL A 1 84 ? -9.845 -2.600 8.936 1.00 97.94 84 VAL A N 1
ATOM 677 C CA . VAL A 1 84 ? -9.305 -1.711 7.900 1.00 97.94 84 VAL A CA 1
ATOM 678 C C . VAL A 1 84 ? -8.208 -2.387 7.117 1.00 97.94 84 VAL A C 1
ATOM 680 O O . VAL A 1 84 ? -7.344 -3.059 7.672 1.00 97.94 84 VAL A O 1
ATOM 683 N N . MET A 1 85 ? -8.221 -2.173 5.810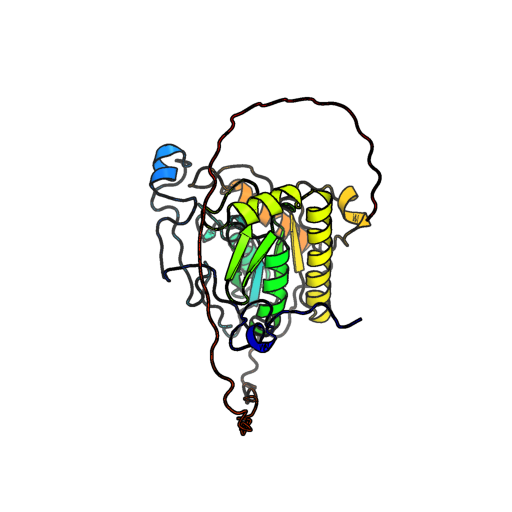 1.00 98.56 85 MET A N 1
ATOM 684 C CA . MET A 1 85 ? -7.234 -2.739 4.905 1.00 98.56 85 MET A CA 1
ATOM 685 C C . MET A 1 85 ? -6.251 -1.661 4.464 1.00 98.56 85 MET A C 1
ATOM 687 O O . MET A 1 85 ? -6.664 -0.618 3.966 1.00 98.56 85 MET A O 1
ATOM 691 N N . PHE A 1 86 ? -4.956 -1.928 4.613 1.00 98.81 86 PHE A N 1
ATOM 692 C CA . PHE A 1 86 ? -3.881 -1.055 4.150 1.00 98.81 86 PHE A CA 1
ATOM 693 C C . PHE A 1 86 ? -3.125 -1.712 2.999 1.00 98.81 86 PHE A C 1
ATOM 695 O O . PHE A 1 86 ? -2.688 -2.859 3.108 1.00 98.81 86 PHE A O 1
ATOM 702 N N . LEU A 1 87 ? -2.964 -0.974 1.903 1.00 98.69 87 LEU A N 1
ATOM 703 C CA . LEU A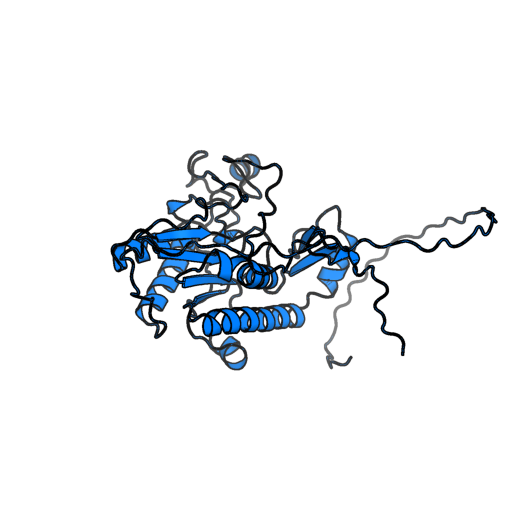 1 87 ? -2.294 -1.417 0.685 1.00 98.69 87 LEU A CA 1
ATOM 704 C C . LEU A 1 87 ? -1.173 -0.460 0.300 1.00 98.69 87 LEU A C 1
ATOM 706 O O . LEU A 1 87 ? -1.315 0.757 0.407 1.00 98.69 87 LEU A O 1
ATOM 710 N N . GLY A 1 88 ? -0.088 -1.015 -0.224 1.00 97.56 88 GLY A N 1
ATOM 711 C CA . GLY A 1 88 ? 1.022 -0.245 -0.763 1.00 97.56 88 GLY A CA 1
ATOM 712 C C . GLY A 1 88 ? 2.285 -1.085 -0.846 1.00 97.56 88 GLY A C 1
ATOM 713 O O . GLY A 1 88 ? 2.219 -2.312 -0.892 1.00 97.56 88 GLY A O 1
ATOM 714 N N . ASP A 1 89 ? 3.431 -0.413 -0.862 1.00 97.06 89 ASP A N 1
ATOM 715 C CA . ASP A 1 89 ? 4.734 -1.057 -1.008 1.00 97.06 89 ASP A CA 1
ATOM 716 C C . ASP A 1 89 ? 5.481 -1.253 0.332 1.00 97.06 89 ASP A C 1
ATOM 718 O O . ASP A 1 89 ? 4.865 -1.392 1.396 1.00 97.06 89 ASP A O 1
ATOM 722 N N . SER A 1 90 ? 6.821 -1.233 0.298 1.00 96.94 90 SER A N 1
ATOM 723 C CA . SER A 1 90 ? 7.693 -1.335 1.473 1.00 96.94 90 SER A CA 1
ATOM 724 C C . SER A 1 90 ? 7.435 -0.271 2.543 1.00 96.94 90 SER A C 1
ATOM 726 O O . SER A 1 90 ? 7.680 -0.542 3.718 1.00 96.94 90 SER A O 1
ATOM 728 N N . HIS A 1 91 ? 6.910 0.905 2.192 1.00 98.12 91 HIS A N 1
ATOM 729 C CA . HIS A 1 91 ? 6.574 1.930 3.182 1.00 98.12 91 HIS A CA 1
ATOM 730 C C . HIS A 1 91 ? 5.254 1.637 3.886 1.00 98.12 91 HIS A C 1
ATOM 732 O O . HIS A 1 91 ? 5.096 1.951 5.059 1.00 98.12 91 HIS A O 1
ATOM 738 N N . THR A 1 92 ? 4.307 0.983 3.213 1.00 98.69 92 THR A N 1
ATOM 739 C CA . THR A 1 92 ? 3.091 0.504 3.890 1.00 98.69 92 THR A CA 1
ATOM 740 C C . THR A 1 92 ? 3.398 -0.716 4.747 1.00 98.69 92 THR A C 1
ATOM 742 O O . THR A 1 92 ? 2.961 -0.779 5.892 1.00 98.69 92 THR A O 1
ATOM 745 N N . PHE A 1 93 ? 4.252 -1.619 4.260 1.00 98.62 93 PHE A N 1
ATOM 746 C CA . PHE A 1 93 ? 4.827 -2.701 5.065 1.00 98.62 93 PHE A CA 1
ATOM 747 C C . PHE A 1 93 ? 5.594 -2.180 6.302 1.00 98.62 93 PHE A C 1
ATOM 749 O O . PHE A 1 93 ? 5.588 -2.806 7.366 1.00 98.62 93 PHE A O 1
ATOM 756 N N . GLY A 1 94 ? 6.254 -1.025 6.177 1.00 98.31 94 GLY A N 1
ATOM 757 C CA . GLY A 1 94 ? 6.990 -0.381 7.262 1.00 98.31 94 GLY A CA 1
ATOM 758 C C . GLY A 1 94 ? 8.448 -0.820 7.381 1.00 98.31 94 GLY A C 1
ATOM 759 O O . GLY A 1 94 ? 8.931 -1.077 8.485 1.00 98.31 94 GLY A O 1
ATOM 760 N N . MET A 1 95 ? 9.139 -0.970 6.253 1.00 98.31 95 MET A N 1
ATOM 761 C CA . MET A 1 95 ? 10.550 -1.357 6.227 1.00 98.31 95 MET A CA 1
ATOM 762 C C . MET A 1 95 ? 11.404 -0.394 7.069 1.00 98.31 95 MET A C 1
ATOM 764 O O . MET A 1 95 ? 11.345 0.818 6.896 1.00 98.31 95 MET A O 1
ATOM 768 N N . GLY A 1 96 ? 12.179 -0.938 8.003 1.00 98.38 96 GLY A N 1
ATOM 769 C CA . GLY A 1 96 ? 13.035 -0.183 8.919 1.00 98.38 96 GLY A CA 1
ATOM 770 C C . GLY A 1 96 ? 12.298 0.596 10.012 1.00 98.38 96 GLY A C 1
ATOM 771 O O . GLY A 1 96 ? 12.927 1.428 10.664 1.00 98.38 96 GLY A O 1
ATOM 772 N N . MET A 1 97 ? 11.000 0.356 10.224 1.00 98.56 97 MET A N 1
ATOM 773 C CA . MET A 1 97 ? 10.157 1.161 11.116 1.00 98.56 97 MET A CA 1
ATOM 774 C C . MET A 1 97 ? 9.453 0.328 12.194 1.00 98.56 97 MET A C 1
ATOM 776 O O . MET A 1 97 ? 8.979 -0.765 11.875 1.00 98.56 97 MET A O 1
ATOM 780 N N . PRO A 1 98 ? 9.328 0.815 13.448 1.00 98.38 98 PRO A N 1
ATOM 781 C CA . PRO A 1 98 ? 8.541 0.146 14.487 1.00 98.38 98 PRO A CA 1
ATOM 782 C C . PRO A 1 98 ? 7.058 0.084 14.116 1.00 98.38 98 PRO A C 1
ATOM 784 O O . PRO A 1 98 ? 6.534 1.001 13.481 1.00 98.38 98 PRO A O 1
ATOM 787 N N . TRP A 1 99 ? 6.382 -0.991 14.530 1.00 98.56 99 TRP A N 1
ATOM 788 C CA . TRP A 1 99 ? 4.989 -1.260 14.166 1.00 98.56 99 TRP A CA 1
ATOM 789 C C . TRP A 1 99 ? 4.049 -0.127 14.583 1.00 98.56 99 TRP A C 1
ATOM 791 O O . TRP A 1 99 ? 3.223 0.316 13.793 1.00 98.56 99 TRP A O 1
ATOM 801 N N . GLU A 1 100 ? 4.201 0.397 15.791 1.00 98.38 100 GLU A N 1
ATOM 802 C CA . GLU A 1 100 ? 3.324 1.412 16.380 1.00 98.38 100 GLU A CA 1
ATOM 803 C C . GLU A 1 100 ? 3.460 2.776 15.689 1.00 98.38 100 GLU A C 1
ATOM 805 O O . GLU A 1 100 ? 2.573 3.621 15.806 1.00 98.38 100 GLU A O 1
ATOM 810 N N . MET A 1 101 ? 4.557 2.980 14.952 1.00 98.62 101 MET A N 1
ATOM 811 C CA . MET A 1 101 ? 4.891 4.239 14.283 1.00 98.62 101 MET A CA 1
ATOM 812 C C . MET A 1 101 ? 4.673 4.190 12.769 1.00 98.62 101 MET A C 1
ATOM 814 O O . MET A 1 101 ? 4.989 5.154 12.073 1.00 98.62 101 MET A O 1
ATOM 818 N N . LEU A 1 102 ? 4.131 3.089 12.238 1.00 98.75 102 LEU A N 1
ATOM 819 C CA . LEU A 1 102 ? 3.727 3.030 10.837 1.00 98.75 102 LEU A CA 1
ATOM 820 C C . LEU A 1 102 ? 2.582 4.004 10.578 1.00 98.75 102 LEU A C 1
ATOM 822 O O . LEU A 1 102 ? 1.738 4.236 11.437 1.00 98.75 102 LEU A O 1
ATOM 826 N N . TRP A 1 103 ? 2.481 4.504 9.349 1.00 98.88 103 TRP A N 1
ATOM 827 C CA . TRP A 1 103 ? 1.417 5.445 8.997 1.00 98.88 103 TRP A CA 1
ATOM 828 C C . TRP A 1 103 ? 0.055 4.750 9.107 1.00 98.88 103 TRP A C 1
ATOM 830 O O . TRP A 1 103 ? -0.904 5.347 9.585 1.00 98.88 103 TRP A O 1
ATOM 840 N N . ALA A 1 104 ? 0.013 3.460 8.754 1.00 98.69 104 ALA A N 1
ATOM 841 C CA . ALA A 1 104 ? -1.133 2.592 8.957 1.00 98.69 104 ALA A CA 1
ATOM 842 C C . ALA A 1 104 ? -1.522 2.528 10.441 1.00 98.69 104 ALA A C 1
ATOM 844 O O . ALA A 1 104 ? -2.666 2.807 10.779 1.00 98.69 104 ALA A O 1
ATOM 845 N N . SER A 1 105 ? -0.560 2.286 11.335 1.00 98.81 105 SER A N 1
ATOM 846 C CA . SER A 1 105 ? -0.805 2.165 12.780 1.00 98.81 105 SER A CA 1
ATOM 847 C C . SER A 1 105 ? -1.240 3.480 13.417 1.00 98.81 105 SER A C 1
ATOM 849 O O . SER A 1 105 ? -2.123 3.496 14.272 1.00 98.81 105 SER A O 1
ATOM 851 N N . LEU A 1 106 ? -0.687 4.602 12.957 1.00 98.88 106 LEU A N 1
ATOM 852 C CA . LEU A 1 106 ? -1.102 5.937 13.384 1.00 98.88 106 LEU A CA 1
ATOM 853 C C . LEU A 1 106 ? -2.535 6.262 12.929 1.00 98.88 106 LEU A C 1
ATOM 855 O O . LEU A 1 106 ? -3.312 6.811 13.711 1.00 98.88 106 LEU A O 1
ATOM 859 N N . VAL A 1 107 ? -2.910 5.890 11.699 1.00 98.62 107 VAL A N 1
ATOM 860 C CA . VAL A 1 107 ? -4.292 6.016 11.202 1.00 98.62 107 VAL A CA 1
ATOM 861 C C . VAL A 1 107 ? -5.234 5.103 11.990 1.00 98.62 107 VAL A C 1
ATOM 863 O O . VAL A 1 107 ? -6.270 5.572 12.452 1.00 98.62 107 VAL A O 1
ATOM 866 N N . THR A 1 108 ? -4.864 3.840 12.207 1.00 98.44 108 THR A N 1
ATOM 867 C CA . THR A 1 108 ? -5.623 2.870 13.013 1.00 98.44 108 THR A CA 1
ATOM 868 C C . THR A 1 108 ? -5.907 3.423 14.407 1.00 98.44 108 THR A C 1
ATOM 870 O O . THR A 1 108 ? -7.067 3.537 14.793 1.00 98.44 108 THR A O 1
ATOM 873 N N . LYS A 1 109 ? -4.875 3.894 15.117 1.00 98.38 109 LYS A N 1
ATOM 874 C CA . LYS A 1 109 ? -5.017 4.509 16.444 1.00 98.38 109 LYS A CA 1
ATOM 875 C C . LYS A 1 109 ? -5.948 5.723 16.430 1.00 98.38 109 LYS A C 1
ATOM 877 O O . LYS A 1 109 ? -6.733 5.912 17.356 1.00 98.38 109 LYS A O 1
ATOM 882 N N . HIS A 1 110 ? -5.878 6.558 15.390 1.00 97.56 110 HIS A N 1
ATOM 883 C CA . HIS A 1 110 ? -6.806 7.679 15.245 1.00 97.56 110 HIS A CA 1
ATOM 884 C C . HIS A 1 110 ? -8.257 7.201 15.083 1.00 97.56 110 HIS A C 1
ATOM 886 O O . HIS A 1 110 ? -9.157 7.776 15.693 1.00 97.56 110 HIS A O 1
ATOM 892 N N . LEU A 1 111 ? -8.497 6.161 14.279 1.00 95.88 111 LEU A N 1
ATOM 893 C CA . LEU A 1 111 ? -9.831 5.589 14.083 1.00 95.88 111 LEU A CA 1
ATOM 894 C C . LEU A 1 111 ? -10.384 4.997 15.388 1.00 95.88 111 LEU A C 1
ATOM 896 O O . LEU A 1 111 ? -11.532 5.278 15.726 1.00 95.88 111 LEU A O 1
ATOM 900 N N . GLU A 1 112 ? -9.564 4.273 16.154 1.00 95.81 112 GLU A N 1
ATOM 901 C CA . GLU A 1 112 ? -9.943 3.745 17.473 1.00 95.81 112 GLU A CA 1
ATOM 902 C C . GLU A 1 112 ? -10.375 4.865 18.421 1.00 95.81 112 GLU A C 1
ATOM 904 O O . GLU A 1 112 ? -11.451 4.813 19.015 1.00 95.81 112 GLU A O 1
ATOM 909 N N . GLN A 1 113 ? -9.574 5.929 18.512 1.00 95.75 113 GLN A N 1
ATOM 910 C CA . GLN A 1 113 ? -9.881 7.093 19.347 1.00 95.75 113 GLN A CA 1
ATOM 911 C C . GLN A 1 113 ? -11.146 7.823 18.889 1.00 95.75 113 GLN A C 1
ATOM 913 O O . GLN A 1 113 ? -11.933 8.282 19.714 1.00 95.75 113 GLN A O 1
ATOM 918 N N . ARG A 1 114 ? -11.340 7.949 17.573 1.00 92.88 114 ARG A N 1
ATOM 919 C CA . ARG A 1 114 ? -12.471 8.670 16.985 1.00 92.88 114 ARG A CA 1
ATOM 920 C C . ARG A 1 114 ? -13.795 7.934 17.169 1.00 92.88 114 ARG A C 1
ATOM 922 O O . ARG A 1 114 ? -14.818 8.595 17.346 1.00 92.88 114 ARG A O 1
ATOM 929 N N . TYR A 1 115 ? -13.791 6.606 17.078 1.00 89.94 115 TYR A N 1
ATOM 930 C CA . TYR A 1 115 ? -15.014 5.799 17.061 1.00 89.94 115 TYR A CA 1
ATOM 931 C C . TYR A 1 115 ? -15.250 4.988 18.336 1.00 89.94 115 TYR A C 1
ATOM 933 O O . TYR A 1 115 ? -16.350 4.471 18.510 1.00 89.94 115 TYR A O 1
ATOM 941 N N . GLY A 1 1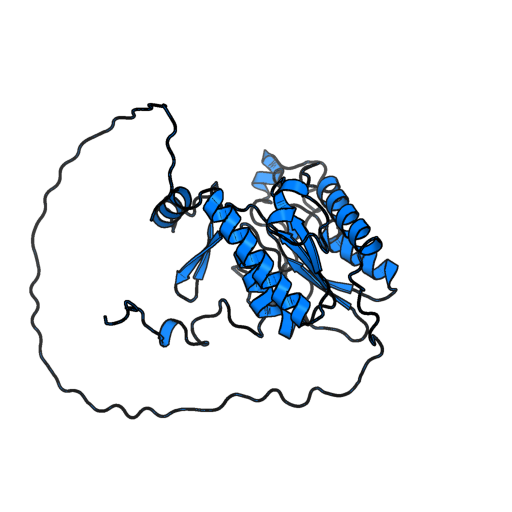16 ? -14.271 4.908 19.239 1.00 93.50 116 GLY A N 1
ATOM 942 C CA . GLY A 1 116 ? -14.414 4.218 20.521 1.00 93.50 116 GLY A CA 1
ATOM 943 C C . GLY A 1 116 ? -14.532 2.697 20.400 1.00 93.50 116 GLY A C 1
ATOM 944 O O . GLY A 1 116 ? -15.061 2.062 21.308 1.00 93.50 116 GLY A O 1
ATOM 945 N N . VAL A 1 117 ? -14.060 2.120 19.292 1.00 92.06 117 VAL A N 1
ATOM 946 C CA . VAL A 1 117 ? -14.044 0.672 19.035 1.00 92.06 117 VAL A CA 1
ATOM 947 C C . VAL A 1 117 ? -12.629 0.222 18.668 1.00 92.06 117 VAL A C 1
ATOM 949 O O . VAL A 1 117 ? -11.894 1.018 18.076 1.00 92.06 117 VAL A O 1
ATOM 952 N N . PRO A 1 118 ? -12.230 -1.025 18.974 1.00 95.56 118 PRO A N 1
ATOM 953 C CA . PRO A 1 118 ? -10.988 -1.594 18.460 1.00 95.56 118 PRO A CA 1
ATOM 954 C C . PRO A 1 118 ? -10.976 -1.606 16.928 1.00 95.56 118 PRO A C 1
ATOM 956 O O . PRO A 1 118 ? -12.007 -1.863 16.295 1.00 95.56 118 PRO A O 1
ATOM 959 N N . VAL A 1 119 ? -9.811 -1.355 16.327 1.00 96.38 119 VAL A N 1
ATOM 960 C CA . VAL A 1 119 ? -9.651 -1.367 14.869 1.00 96.38 119 VAL A CA 1
ATOM 961 C C . VAL A 1 119 ? -8.562 -2.361 14.481 1.00 96.38 119 VAL A C 1
ATOM 963 O O . VAL A 1 119 ? -7.380 -2.185 14.774 1.00 96.38 119 VAL A O 1
ATOM 966 N N . ARG A 1 120 ? -8.948 -3.404 13.748 1.00 97.19 120 ARG A N 1
ATOM 967 C CA . ARG A 1 120 ? -8.020 -4.371 13.175 1.00 97.19 120 ARG A CA 1
ATOM 968 C C . ARG A 1 120 ? -7.338 -3.792 11.946 1.00 97.19 120 ARG A C 1
ATOM 970 O O . ARG A 1 120 ? -7.945 -3.631 10.888 1.00 97.19 120 ARG A O 1
ATOM 977 N N . GLN A 1 121 ? -6.039 -3.562 12.081 1.00 98.06 121 GLN A N 1
ATOM 978 C CA . GLN A 1 121 ? -5.154 -3.246 10.971 1.00 98.06 121 GLN A CA 1
ATOM 979 C C . GLN A 1 121 ? -4.833 -4.503 10.157 1.00 98.06 121 GLN A C 1
ATOM 981 O O . GLN A 1 121 ? -4.036 -5.331 10.590 1.00 98.06 121 GLN A O 1
ATOM 986 N N . CYS A 1 122 ? -5.406 -4.625 8.961 1.00 98.56 122 CYS A N 1
ATOM 987 C CA . CYS A 1 122 ? -5.005 -5.600 7.949 1.00 98.56 122 CYS A CA 1
ATOM 988 C C . CYS A 1 122 ? -3.975 -4.959 7.010 1.00 98.56 122 CYS A C 1
ATOM 990 O O . CYS A 1 122 ? -4.329 -4.375 5.983 1.00 98.56 122 CYS A O 1
ATOM 992 N N . ASN A 1 123 ? -2.694 -5.040 7.373 1.00 98.69 123 ASN A N 1
ATOM 993 C CA . ASN A 1 123 ? -1.609 -4.518 6.549 1.00 98.69 123 ASN A CA 1
ATOM 994 C C . ASN A 1 123 ? -1.182 -5.551 5.500 1.00 98.69 123 ASN A C 1
ATOM 996 O O . ASN A 1 123 ? -0.566 -6.568 5.815 1.00 98.69 123 ASN A O 1
ATOM 1000 N N . LEU A 1 124 ? -1.516 -5.266 4.246 1.00 98.25 124 LEU A N 1
ATOM 1001 C CA . LEU A 1 124 ? -1.195 -6.089 3.084 1.00 98.25 124 LEU A CA 1
ATOM 1002 C C . LEU A 1 124 ? -0.135 -5.423 2.194 1.00 98.25 124 LEU A C 1
ATOM 1004 O O . LEU A 1 124 ? -0.008 -5.777 1.025 1.00 98.25 124 LEU A O 1
ATOM 1008 N N . GLY A 1 125 ? 0.608 -4.441 2.714 1.00 97.56 125 GLY A N 1
ATOM 1009 C CA . GLY A 1 125 ? 1.724 -3.833 1.998 1.00 97.56 125 GLY A CA 1
ATOM 1010 C C . GLY A 1 125 ? 2.885 -4.810 1.810 1.00 97.56 125 GLY A C 1
ATOM 1011 O O . GLY A 1 125 ? 3.172 -5.621 2.696 1.00 97.56 125 GLY A O 1
ATOM 1012 N N . TRP A 1 126 ? 3.580 -4.722 0.674 1.00 96.56 126 TRP A N 1
ATOM 1013 C CA . TRP A 1 126 ? 4.732 -5.581 0.401 1.00 96.56 126 TRP A CA 1
ATOM 1014 C C . TRP A 1 126 ? 5.850 -4.877 -0.374 1.00 96.56 126 TRP A C 1
ATOM 1016 O O . TRP A 1 126 ? 5.618 -4.022 -1.219 1.00 96.56 126 TRP A O 1
ATOM 1026 N N . GLY A 1 127 ? 7.106 -5.219 -0.090 1.00 95.06 127 GLY A N 1
ATOM 1027 C CA . GLY A 1 127 ? 8.256 -4.558 -0.710 1.00 95.06 127 GLY A CA 1
ATOM 1028 C C . GLY A 1 127 ? 8.306 -4.715 -2.234 1.00 95.06 127 GLY A C 1
ATOM 1029 O O . GLY A 1 127 ? 8.122 -5.809 -2.762 1.00 95.06 127 GLY A O 1
ATOM 1030 N N . GLY A 1 128 ? 8.600 -3.616 -2.935 1.00 92.69 128 GLY A N 1
ATOM 1031 C CA . GLY A 1 128 ? 8.836 -3.608 -4.384 1.00 92.69 128 GLY A CA 1
ATOM 1032 C C . GLY A 1 128 ? 7.587 -3.695 -5.264 1.00 92.69 128 GLY A C 1
ATOM 1033 O O . GLY A 1 128 ? 7.714 -3.735 -6.484 1.00 92.69 128 GLY A O 1
ATOM 1034 N N . THR A 1 129 ? 6.387 -3.696 -4.687 1.00 94.38 129 THR A N 1
ATOM 1035 C CA . THR A 1 129 ? 5.138 -3.836 -5.443 1.00 94.38 129 THR A CA 1
ATOM 1036 C C . THR A 1 129 ? 4.693 -2.542 -6.131 1.00 94.38 129 THR A C 1
ATOM 1038 O O . THR A 1 129 ? 4.987 -1.445 -5.652 1.00 94.38 129 THR A O 1
ATOM 1041 N N . GLY A 1 130 ? 3.952 -2.673 -7.238 1.00 94.44 130 GLY A N 1
ATOM 1042 C CA . GLY A 1 130 ? 3.322 -1.572 -7.979 1.00 94.44 130 GLY A CA 1
ATOM 1043 C C . GLY A 1 130 ? 1.803 -1.478 -7.772 1.00 94.44 130 GLY A C 1
ATOM 1044 O O . GLY A 1 130 ? 1.227 -2.152 -6.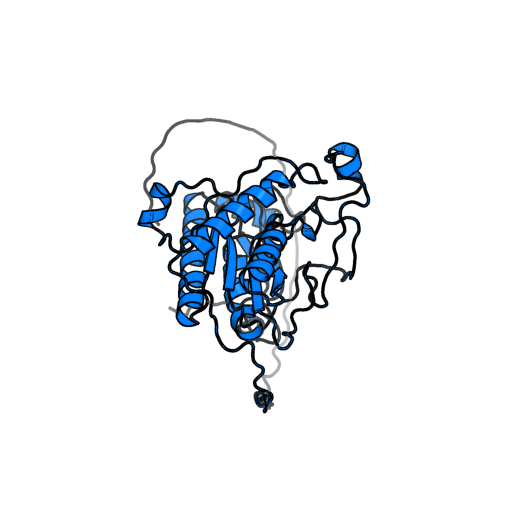916 1.00 94.44 130 GLY A O 1
ATOM 1045 N N . SER A 1 131 ? 1.132 -0.640 -8.569 1.00 95.69 131 SER A N 1
ATOM 1046 C CA . SER A 1 131 ? -0.331 -0.441 -8.503 1.00 95.69 131 SER A CA 1
ATOM 1047 C C . SER A 1 131 ? -1.141 -1.694 -8.839 1.00 95.69 131 SER A C 1
ATOM 1049 O O . SER A 1 131 ? -2.250 -1.877 -8.346 1.00 95.69 131 SER A O 1
ATOM 1051 N N . ASP A 1 132 ? -0.588 -2.566 -9.671 1.00 94.38 132 ASP A N 1
ATOM 1052 C CA . ASP A 1 132 ? -1.195 -3.835 -10.057 1.00 94.38 132 ASP A CA 1
ATOM 1053 C C . ASP A 1 132 ? -1.292 -4.820 -8.886 1.00 94.38 132 ASP A C 1
ATOM 1055 O O . ASP A 1 132 ? -2.296 -5.515 -8.752 1.00 94.38 132 ASP A O 1
ATOM 1059 N N . TYR A 1 133 ? -0.309 -4.819 -7.985 1.00 95.19 133 TYR A N 1
ATOM 1060 C CA . TYR A 1 133 ? -0.379 -5.587 -6.746 1.00 95.19 133 TYR A CA 1
ATOM 1061 C C . TYR A 1 133 ? -1.520 -5.105 -5.847 1.00 95.19 133 TYR A C 1
ATOM 1063 O O . TYR A 1 133 ? -2.293 -5.920 -5.358 1.00 95.19 133 TYR A O 1
ATOM 1071 N N . ALA A 1 134 ? -1.678 -3.790 -5.657 1.00 96.56 134 ALA A N 1
ATOM 1072 C CA . ALA A 1 134 ? -2.785 -3.257 -4.861 1.00 96.56 134 ALA A CA 1
ATOM 1073 C C . ALA A 1 134 ? -4.149 -3.634 -5.471 1.00 96.56 134 ALA A C 1
ATOM 1075 O O . ALA A 1 134 ? -5.048 -4.064 -4.749 1.00 96.56 134 ALA A O 1
ATOM 1076 N N . ALA A 1 135 ? -4.280 -3.555 -6.800 1.00 97.19 135 ALA A N 1
ATOM 1077 C CA . ALA A 1 135 ? -5.475 -4.003 -7.513 1.00 97.19 135 ALA A CA 1
ATOM 1078 C C . ALA A 1 135 ? -5.754 -5.499 -7.338 1.00 97.19 135 ALA A C 1
ATOM 1080 O O . ALA A 1 135 ? -6.891 -5.883 -7.056 1.00 97.19 135 ALA A O 1
ATOM 1081 N N . MET A 1 136 ? -4.716 -6.329 -7.440 1.00 95.00 136 MET A N 1
ATOM 1082 C CA . MET A 1 136 ? -4.799 -7.758 -7.166 1.00 95.00 136 MET A CA 1
ATOM 1083 C C . MET A 1 136 ? -5.269 -8.001 -5.729 1.00 95.00 136 MET A C 1
ATOM 1085 O O . MET A 1 136 ? -6.252 -8.704 -5.526 1.00 95.00 136 MET A O 1
ATOM 1089 N N . MET A 1 137 ? -4.651 -7.363 -4.734 1.00 96.50 137 MET A N 1
ATOM 1090 C CA . MET A 1 137 ? -5.030 -7.545 -3.333 1.00 96.50 137 MET A CA 1
ATOM 1091 C C . MET A 1 137 ? -6.493 -7.170 -3.082 1.00 96.50 137 MET A C 1
ATOM 1093 O O . MET A 1 137 ? -7.206 -7.964 -2.479 1.00 96.50 137 MET A O 1
ATOM 1097 N N . VAL A 1 138 ? -6.986 -6.039 -3.605 1.00 97.69 138 VAL A N 1
ATOM 1098 C CA . VAL A 1 138 ? -8.419 -5.687 -3.510 1.00 97.69 138 VAL A CA 1
ATOM 1099 C C . VAL A 1 138 ? -9.291 -6.752 -4.162 1.00 97.69 138 VAL A C 1
ATOM 1101 O O . VAL A 1 138 ? -10.265 -7.191 -3.560 1.00 97.69 138 VAL A O 1
ATOM 1104 N N . HIS A 1 139 ? -8.953 -7.185 -5.377 1.00 96.12 139 HIS A N 1
ATOM 1105 C CA . HIS A 1 139 ? -9.733 -8.190 -6.092 1.00 96.12 139 HIS A CA 1
ATOM 1106 C C . HIS A 1 139 ? -9.831 -9.517 -5.327 1.00 96.12 139 HIS A C 1
ATOM 1108 O O . HIS A 1 139 ? -10.895 -10.132 -5.291 1.00 96.12 139 HIS A O 1
ATOM 1114 N N . GLN A 1 140 ? -8.730 -9.955 -4.719 1.00 94.88 140 GLN A N 1
ATOM 1115 C CA . GLN A 1 140 ? -8.659 -11.251 -4.058 1.00 94.88 140 GLN A CA 1
ATOM 1116 C C . GLN A 1 140 ? -9.287 -11.225 -2.661 1.00 94.88 140 GLN A C 1
ATOM 1118 O O . GLN A 1 140 ? -10.096 -12.099 -2.337 1.00 94.88 140 GLN A O 1
ATOM 1123 N N . SER A 1 141 ? -8.942 -10.230 -1.839 1.00 96.38 141 SER A N 1
ATOM 1124 C CA . SER A 1 141 ? -9.180 -10.294 -0.395 1.00 96.38 141 SER A CA 1
ATOM 1125 C C . SER A 1 141 ? -10.396 -9.516 0.099 1.00 96.38 141 SER A C 1
ATOM 1127 O O . SER A 1 141 ? -10.875 -9.825 1.191 1.00 96.38 141 SER A O 1
ATOM 1129 N N . VAL A 1 142 ? -10.927 -8.544 -0.658 1.00 97.06 142 VAL A N 1
ATOM 1130 C CA . VAL A 1 142 ? -11.947 -7.612 -0.133 1.00 97.06 142 VAL A CA 1
ATOM 1131 C C . VAL A 1 142 ? -13.231 -8.315 0.318 1.00 97.06 142 VAL A C 1
ATOM 1133 O O . VAL A 1 142 ? -13.790 -7.958 1.351 1.00 97.06 142 VAL A O 1
ATOM 1136 N N . ASP A 1 143 ? -13.670 -9.359 -0.390 1.00 95.31 143 ASP A N 1
ATOM 1137 C CA . ASP A 1 143 ? -14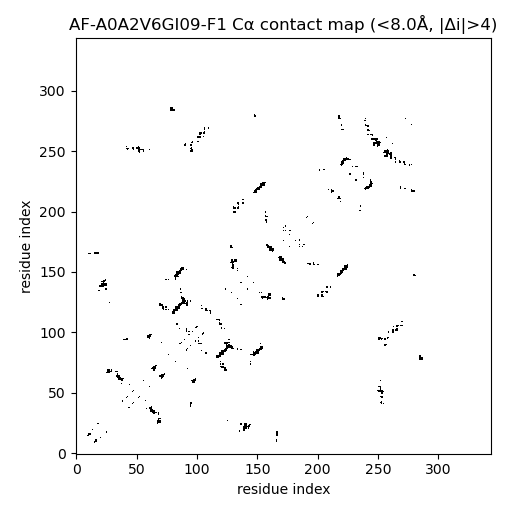.885 -10.115 -0.051 1.00 95.31 143 ASP A CA 1
ATOM 1138 C C . ASP A 1 143 ? -14.702 -11.044 1.162 1.00 95.31 143 ASP A C 1
ATOM 1140 O O . ASP A 1 143 ? -15.679 -11.419 1.816 1.00 95.31 143 ASP A O 1
ATOM 1144 N N . VAL A 1 144 ? -13.451 -11.407 1.471 1.00 95.25 144 VAL A N 1
ATOM 1145 C CA . VAL A 1 144 ? -13.099 -12.242 2.630 1.00 95.25 144 VAL A CA 1
ATOM 1146 C C . VAL A 1 144 ? -12.903 -11.380 3.866 1.00 95.25 144 VAL A C 1
ATOM 1148 O O . VAL A 1 144 ? -13.483 -11.665 4.908 1.00 95.25 144 VAL A O 1
ATOM 1151 N N . LEU A 1 145 ? -12.108 -10.316 3.735 1.00 95.94 145 LEU A N 1
ATOM 1152 C CA . LEU A 1 145 ? -11.798 -9.396 4.825 1.00 95.94 145 LEU A CA 1
ATOM 1153 C C . LEU A 1 145 ? -12.990 -8.516 5.198 1.00 95.94 145 LEU A C 1
ATOM 1155 O O . LEU A 1 145 ? -13.124 -8.153 6.363 1.00 95.94 145 LEU A O 1
ATOM 1159 N N . LYS A 1 146 ? -13.841 -8.175 4.219 1.00 95.75 146 LYS A N 1
ATOM 1160 C CA . LYS A 1 146 ? -14.979 -7.255 4.368 1.00 95.75 146 LYS A CA 1
ATOM 1161 C C . LYS A 1 146 ? -14.590 -5.998 5.163 1.00 95.75 146 LYS A C 1
ATOM 1163 O O . LYS A 1 146 ? -15.175 -5.747 6.220 1.00 95.75 146 LYS A O 1
ATOM 1168 N N . PRO A 1 147 ? -13.562 -5.256 4.705 1.00 97.00 147 PRO A N 1
ATOM 1169 C CA . PRO A 1 147 ? -13.059 -4.117 5.450 1.00 97.00 147 PRO A CA 1
ATOM 1170 C C . PRO A 1 147 ? -14.112 -3.008 5.508 1.00 97.00 147 PRO A C 1
ATOM 1172 O O . PRO A 1 147 ? -14.804 -2.738 4.527 1.00 97.00 147 PRO A O 1
ATOM 1175 N N . ASP A 1 148 ? -14.177 -2.331 6.647 1.00 96.75 148 ASP A N 1
ATOM 1176 C CA . ASP A 1 148 ? -15.003 -1.145 6.863 1.00 96.75 148 ASP A CA 1
ATOM 1177 C C . ASP A 1 148 ? -14.410 0.091 6.160 1.00 96.75 148 ASP A C 1
ATOM 1179 O O . ASP A 1 148 ? -15.137 1.039 5.869 1.00 96.75 148 ASP A O 1
ATOM 1183 N N . ALA A 1 149 ? -13.106 0.071 5.843 1.00 97.44 149 ALA A N 1
ATOM 1184 C CA . ALA A 1 149 ? -12.453 1.019 4.940 1.00 97.44 149 ALA A CA 1
ATOM 1185 C C . ALA A 1 149 ? -11.148 0.471 4.338 1.00 97.44 149 ALA A C 1
ATOM 1187 O O . ALA A 1 149 ? -10.480 -0.388 4.924 1.00 97.44 149 ALA A O 1
ATOM 1188 N N . VAL A 1 150 ? -10.745 1.032 3.194 1.00 98.62 150 VAL A N 1
ATOM 1189 C CA . VAL A 1 150 ? -9.465 0.726 2.534 1.00 98.62 150 VAL A CA 1
ATOM 1190 C C . VAL A 1 150 ? -8.587 1.972 2.429 1.00 98.62 150 VAL A C 1
ATOM 1192 O O . VAL A 1 150 ? -9.016 3.020 1.955 1.00 98.62 150 VAL A O 1
ATOM 1195 N N . PHE A 1 151 ? -7.325 1.846 2.823 1.00 98.69 151 PHE A N 1
ATOM 1196 C CA . PHE A 1 151 ? -6.313 2.890 2.725 1.00 98.69 151 PHE A CA 1
ATOM 1197 C C . PHE A 1 151 ? -5.207 2.446 1.773 1.00 98.69 151 PHE A C 1
ATOM 1199 O O . PHE A 1 151 ? -4.637 1.367 1.938 1.00 98.69 151 PHE A O 1
ATOM 1206 N N . ILE A 1 152 ? -4.891 3.271 0.777 1.00 98.75 152 ILE A N 1
ATOM 1207 C CA . ILE A 1 152 ? -3.946 2.906 -0.284 1.00 98.75 152 ILE A CA 1
ATOM 1208 C C . ILE A 1 152 ? -2.860 3.963 -0.409 1.00 98.75 152 ILE A C 1
ATOM 1210 O O . ILE A 1 152 ? -3.139 5.121 -0.703 1.00 98.75 152 ILE A O 1
ATOM 1214 N N . LEU A 1 153 ? -1.606 3.561 -0.257 1.00 98.56 153 LEU A N 1
ATOM 1215 C CA . LEU A 1 153 ? -0.473 4.361 -0.698 1.00 98.56 153 LEU A CA 1
ATOM 1216 C C . LEU A 1 153 ? 0.042 3.771 -2.009 1.00 98.56 153 LEU A C 1
ATOM 1218 O O . LEU A 1 153 ? 0.757 2.766 -2.020 1.00 98.56 153 LEU A O 1
ATOM 1222 N N . TRP A 1 154 ? -0.365 4.372 -3.126 1.00 98.06 154 TRP A N 1
ATOM 1223 C CA . TRP A 1 154 ? 0.050 3.913 -4.444 1.00 98.06 154 TRP A CA 1
ATOM 1224 C C . TRP A 1 154 ? 1.555 4.113 -4.629 1.00 98.06 154 TRP A C 1
ATOM 1226 O O . TRP A 1 154 ? 2.078 5.198 -4.383 1.00 98.06 154 TRP A O 1
ATOM 1236 N N . SER A 1 155 ? 2.247 3.054 -5.051 1.00 95.12 155 SER A N 1
ATOM 1237 C CA . SER A 1 155 ? 3.695 3.082 -5.278 1.00 95.12 155 SER A CA 1
ATOM 1238 C C . SER A 1 155 ? 4.064 3.809 -6.579 1.00 95.12 155 SER A C 1
ATOM 1240 O O . SER A 1 155 ? 3.206 4.327 -7.293 1.00 95.12 155 SER A O 1
ATOM 1242 N N . PHE A 1 156 ? 5.360 3.831 -6.882 1.00 93.94 156 PHE A N 1
ATOM 1243 C CA . PHE A 1 156 ? 5.929 4.395 -8.102 1.00 93.94 156 PHE A CA 1
ATOM 1244 C C . PHE A 1 156 ? 5.312 3.768 -9.353 1.00 93.94 156 PHE A C 1
ATOM 1246 O O . PHE A 1 156 ? 5.167 2.544 -9.442 1.00 93.94 156 PHE A O 1
ATOM 1253 N N . ILE A 1 157 ? 5.017 4.598 -10.356 1.00 94.44 157 ILE A N 1
ATOM 1254 C CA . ILE A 1 157 ? 4.399 4.136 -11.610 1.00 94.44 157 ILE A CA 1
ATOM 1255 C C . ILE A 1 157 ? 5.322 3.231 -12.431 1.00 94.44 157 ILE A C 1
ATOM 1257 O O . ILE A 1 157 ? 4.872 2.507 -13.314 1.00 94.44 157 ILE A O 1
ATOM 1261 N N . SER A 1 158 ? 6.617 3.259 -12.129 1.00 92.00 158 SER A N 1
ATOM 1262 C CA . SER A 1 158 ? 7.647 2.452 -12.771 1.00 92.00 158 SER A CA 1
ATOM 1263 C C . SER A 1 158 ? 7.750 1.025 -12.217 1.00 92.00 158 SER A C 1
ATOM 1265 O O . SER A 1 158 ? 8.594 0.258 -12.685 1.00 92.00 158 SER A O 1
ATOM 1267 N N . ARG A 1 159 ? 6.918 0.640 -11.239 1.00 92.69 159 ARG A N 1
ATOM 1268 C CA . ARG A 1 159 ? 6.883 -0.716 -10.666 1.00 92.69 159 ARG A CA 1
ATOM 1269 C C . ARG A 1 159 ? 5.723 -1.537 -11.215 1.00 92.69 159 ARG A C 1
ATOM 1271 O O . ARG A 1 159 ? 4.612 -1.036 -11.383 1.00 92.69 159 ARG A O 1
ATOM 1278 N N . MET A 1 160 ? 5.977 -2.823 -11.430 1.00 90.94 160 MET A N 1
ATOM 1279 C CA . MET A 1 160 ? 4.990 -3.772 -11.944 1.00 90.94 160 MET A CA 1
ATOM 1280 C C . MET A 1 160 ? 5.307 -5.185 -11.461 1.00 90.94 160 MET A C 1
ATOM 1282 O O . MET A 1 160 ? 6.464 -5.552 -11.271 1.00 90.94 160 MET A O 1
ATOM 1286 N N . THR A 1 161 ? 4.275 -5.995 -11.302 1.00 89.12 161 THR A N 1
ATOM 1287 C CA . THR A 1 161 ? 4.367 -7.430 -11.066 1.00 89.12 161 THR A CA 1
ATOM 1288 C C . THR A 1 161 ? 4.319 -8.165 -12.399 1.00 89.12 161 THR A C 1
ATOM 1290 O O . THR A 1 161 ? 3.380 -8.039 -13.183 1.00 89.12 161 THR A O 1
ATOM 1293 N N . TRP A 1 162 ? 5.345 -8.961 -12.658 1.00 87.19 162 TRP A N 1
ATOM 1294 C CA . TRP A 1 162 ? 5.399 -9.892 -13.772 1.00 87.19 162 TRP A CA 1
ATOM 1295 C C . TRP A 1 162 ? 5.194 -11.317 -13.264 1.00 87.19 162 TRP A C 1
ATOM 1297 O O . TRP A 1 162 ? 5.690 -11.676 -12.201 1.00 87.19 162 TRP A O 1
ATOM 1307 N N . PHE A 1 163 ? 4.473 -12.139 -14.018 1.00 83.25 163 PHE A N 1
ATOM 1308 C CA . PHE A 1 163 ? 4.230 -13.536 -13.670 1.00 83.25 163 PHE A CA 1
ATOM 1309 C C . PHE A 1 163 ? 5.052 -14.425 -14.599 1.00 83.25 163 PHE A C 1
ATOM 1311 O O . PHE A 1 163 ? 4.801 -14.460 -15.805 1.00 83.25 163 PHE A O 1
ATOM 1318 N N . ALA A 1 164 ? 6.047 -15.114 -14.037 1.00 79.12 164 ALA A N 1
ATOM 1319 C CA . ALA A 1 164 ? 6.912 -16.025 -14.791 1.00 79.12 164 ALA A CA 1
ATOM 1320 C C . ALA A 1 164 ? 6.143 -17.264 -15.266 1.00 79.12 164 ALA A C 1
ATOM 1322 O O . ALA A 1 164 ? 6.358 -17.780 -16.363 1.00 79.12 164 ALA A O 1
ATOM 1323 N N . ASP A 1 165 ? 5.214 -17.706 -14.426 1.00 78.25 165 ASP A N 1
ATOM 1324 C CA . ASP A 1 165 ? 4.235 -18.752 -14.674 1.00 78.25 165 ASP A CA 1
ATOM 1325 C C . ASP A 1 165 ? 2.984 -18.476 -13.825 1.00 78.25 165 ASP A C 1
ATOM 1327 O O . ASP A 1 165 ? 2.921 -17.467 -13.122 1.00 78.25 165 ASP A O 1
ATOM 1331 N N . THR A 1 166 ? 1.988 -19.366 -13.882 1.00 74.94 166 THR A N 1
ATOM 1332 C CA . THR A 1 166 ? 0.702 -19.198 -13.189 1.00 74.94 166 THR A CA 1
ATOM 1333 C C . THR A 1 166 ? 0.774 -19.269 -11.655 1.00 74.94 166 THR A C 1
ATOM 1335 O O . THR A 1 166 ? -0.209 -18.995 -10.974 1.00 74.94 166 THR A O 1
ATOM 1338 N N . SER A 1 167 ? 1.937 -19.581 -11.089 1.00 72.06 167 SER A N 1
ATOM 1339 C CA . SER A 1 167 ? 2.160 -19.729 -9.649 1.00 72.06 167 SER A CA 1
ATOM 1340 C C . SER A 1 167 ? 3.170 -18.733 -9.072 1.00 72.06 167 SER A C 1
ATOM 1342 O O . SER A 1 167 ? 3.184 -18.514 -7.861 1.00 72.06 167 SER A O 1
ATOM 1344 N N . ARG A 1 168 ? 4.002 -18.097 -9.912 1.00 77.12 168 ARG A N 1
ATOM 1345 C CA . ARG A 1 168 ? 5.126 -17.267 -9.457 1.00 77.12 168 ARG A CA 1
ATOM 1346 C C . ARG A 1 168 ? 5.075 -15.838 -9.992 1.00 77.12 168 ARG A C 1
ATOM 1348 O O . ARG A 1 168 ? 5.363 -15.578 -11.161 1.00 77.12 168 ARG A O 1
ATOM 1355 N N . GLY A 1 169 ? 4.788 -14.903 -9.087 1.00 84.19 169 GLY A N 1
ATOM 1356 C CA . GLY A 1 169 ? 4.946 -13.465 -9.308 1.00 84.19 169 GLY A CA 1
ATOM 1357 C C . GLY A 1 169 ? 6.361 -12.972 -8.987 1.00 84.19 169 GLY A C 1
ATOM 1358 O O . GLY A 1 169 ? 7.021 -13.465 -8.072 1.00 84.19 169 GLY A O 1
ATOM 1359 N N . VAL A 1 170 ? 6.817 -11.975 -9.737 1.00 85.94 170 VAL A N 1
ATOM 1360 C CA . VAL A 1 170 ? 8.079 -11.252 -9.569 1.00 85.94 170 VAL A CA 1
ATOM 1361 C C . VAL A 1 170 ? 7.754 -9.766 -9.589 1.00 85.94 170 VAL A C 1
ATOM 1363 O O . VAL A 1 170 ? 7.164 -9.272 -10.546 1.00 85.94 170 VAL A O 1
ATOM 1366 N N . HIS A 1 171 ? 8.138 -9.039 -8.547 1.00 90.06 171 HIS A N 1
ATOM 1367 C CA . HIS A 1 171 ? 7.932 -7.594 -8.494 1.00 90.06 171 HIS A CA 1
ATOM 1368 C C . HIS A 1 171 ? 9.152 -6.886 -9.080 1.00 90.06 171 HIS A C 1
ATOM 1370 O O . HIS A 1 171 ? 10.245 -6.946 -8.514 1.00 90.06 171 HIS A O 1
ATOM 1376 N N . PHE A 1 172 ? 8.982 -6.244 -10.233 1.00 88.62 172 PHE A N 1
ATOM 1377 C CA . PHE A 1 172 ? 10.043 -5.479 -10.869 1.00 88.62 172 PHE A CA 1
ATOM 1378 C C . PHE A 1 172 ? 10.120 -4.072 -10.290 1.00 88.62 172 PHE A C 1
ATOM 1380 O O . PHE A 1 172 ? 9.179 -3.280 -10.373 1.00 88.62 172 PHE A O 1
ATOM 1387 N N . VAL A 1 173 ? 11.301 -3.763 -9.760 1.00 89.62 173 VAL A N 1
ATOM 1388 C CA . VAL A 1 173 ? 11.719 -2.424 -9.359 1.00 89.62 173 VAL A CA 1
ATOM 1389 C C . VAL A 1 173 ? 12.857 -2.026 -10.300 1.00 89.62 173 VAL A C 1
ATOM 1391 O O . VAL A 1 173 ? 13.848 -2.751 -10.339 1.00 89.62 173 VAL A O 1
ATOM 1394 N N . PRO A 1 174 ? 12.749 -0.928 -11.071 1.00 85.44 174 PRO A N 1
ATOM 1395 C CA . PRO A 1 174 ? 13.712 -0.602 -12.128 1.00 85.44 174 PRO A CA 1
ATOM 1396 C C . PRO A 1 174 ? 15.180 -0.580 -11.688 1.00 85.44 174 PRO A C 1
ATOM 1398 O O . PRO A 1 174 ? 16.063 -0.923 -12.473 1.00 85.44 174 PRO A O 1
ATOM 1401 N N . GLU A 1 175 ? 15.447 -0.190 -10.444 1.00 83.12 175 GLU A N 1
ATOM 1402 C CA . GLU A 1 175 ? 16.793 -0.077 -9.888 1.00 83.12 175 GLU A CA 1
ATOM 1403 C C . GLU A 1 175 ? 17.326 -1.401 -9.298 1.00 83.12 175 GLU A C 1
ATOM 1405 O O . GLU A 1 175 ? 18.493 -1.462 -8.909 1.00 83.12 175 GLU A O 1
ATOM 1410 N N . TRP A 1 176 ? 16.507 -2.462 -9.218 1.00 83.88 176 TRP A N 1
ATOM 1411 C CA . TRP A 1 176 ? 16.822 -3.707 -8.501 1.00 83.88 176 TRP A CA 1
ATOM 1412 C C . TRP A 1 176 ? 16.721 -4.928 -9.414 1.00 83.88 176 TRP A C 1
ATOM 1414 O O . TRP A 1 176 ? 15.679 -5.576 -9.537 1.00 83.88 176 TRP A O 1
ATOM 1424 N N . VAL A 1 177 ? 17.857 -5.293 -10.009 1.00 79.94 177 VAL A N 1
ATOM 1425 C CA . VAL A 1 177 ? 17.922 -6.426 -10.933 1.00 79.94 177 VAL A CA 1
ATOM 1426 C C . VAL A 1 177 ? 17.886 -7.761 -10.193 1.00 79.94 177 VAL A C 1
ATOM 1428 O O . VAL A 1 177 ? 18.808 -8.101 -9.453 1.00 79.94 177 VAL A O 1
ATOM 1431 N N . HIS A 1 178 ? 16.845 -8.557 -10.443 1.00 74.44 178 HIS A N 1
ATOM 1432 C CA . HIS A 1 178 ? 16.767 -9.930 -9.952 1.00 74.44 178 HIS A CA 1
ATOM 1433 C C . HIS A 1 178 ? 17.708 -10.828 -10.769 1.00 74.44 178 HIS A C 1
ATOM 1435 O O . HIS A 1 178 ? 17.545 -10.953 -11.984 1.00 74.44 178 HIS A O 1
ATOM 1441 N N . ASN A 1 179 ? 18.673 -11.485 -10.115 1.00 79.81 179 ASN A N 1
ATOM 1442 C CA . ASN A 1 179 ? 19.696 -12.299 -10.794 1.00 79.81 179 ASN A CA 1
ATOM 1443 C C . ASN A 1 179 ? 19.104 -13.416 -11.676 1.00 79.81 179 ASN A C 1
ATOM 1445 O O . ASN A 1 179 ? 19.674 -13.755 -12.709 1.00 79.81 179 ASN A O 1
ATOM 1449 N N . GLU A 1 180 ? 17.948 -13.961 -11.288 1.00 82.75 180 GLU A N 1
ATOM 1450 C CA . GLU A 1 180 ? 17.247 -15.018 -12.034 1.00 82.75 180 GLU A CA 1
ATOM 1451 C C . GLU A 1 180 ? 16.493 -14.510 -13.274 1.00 82.75 180 GLU A C 1
ATOM 1453 O O . GLU A 1 180 ? 16.252 -15.290 -14.187 1.00 82.75 180 GLU A O 1
ATOM 1458 N N . TYR A 1 181 ? 16.157 -13.217 -13.332 1.00 84.94 181 TYR A N 1
ATOM 1459 C CA . TYR A 1 181 ? 15.260 -12.636 -14.344 1.00 84.94 181 TYR A CA 1
ATOM 1460 C C . TYR A 1 181 ? 15.894 -11.446 -15.060 1.00 84.94 181 TYR A C 1
ATOM 1462 O O . TYR A 1 181 ? 15.257 -10.431 -15.333 1.00 84.94 181 TYR A O 1
ATOM 1470 N N . THR A 1 182 ? 17.199 -11.526 -15.313 1.00 88.00 182 THR A N 1
ATOM 1471 C CA . THR A 1 182 ? 17.974 -10.411 -15.877 1.00 88.00 182 THR A CA 1
ATOM 1472 C C . THR A 1 182 ? 17.507 -10.010 -17.279 1.00 88.00 182 THR A C 1
ATOM 1474 O O . THR A 1 182 ? 17.494 -8.821 -17.606 1.00 88.00 182 THR A O 1
ATOM 1477 N N . GLN A 1 183 ? 17.100 -10.974 -18.112 1.00 91.25 183 GLN A N 1
ATOM 1478 C CA . GLN A 1 183 ? 16.624 -10.706 -19.472 1.00 91.25 183 GLN A CA 1
ATOM 1479 C C . GLN A 1 183 ? 15.237 -10.066 -19.456 1.00 91.25 183 GLN A C 1
ATOM 1481 O O . GLN A 1 183 ? 15.007 -9.070 -20.143 1.00 91.25 183 GLN A O 1
ATOM 1486 N N . GLU A 1 184 ? 14.339 -10.601 -18.635 1.00 91.50 184 GLU A N 1
ATOM 1487 C CA . GLU A 1 184 ? 12.977 -10.118 -18.439 1.00 91.50 184 GLU A CA 1
ATOM 1488 C C . GLU A 1 184 ? 12.993 -8.731 -17.816 1.00 91.50 184 GLU A C 1
ATOM 1490 O O . GLU A 1 184 ? 12.304 -7.840 -18.299 1.00 91.50 184 GLU A O 1
ATOM 1495 N N . HIS A 1 185 ? 13.853 -8.503 -16.825 1.00 89.56 185 HIS A N 1
ATOM 1496 C CA . HIS A 1 185 ? 14.054 -7.182 -16.258 1.00 89.56 185 HIS A CA 1
ATOM 1497 C C . HIS A 1 185 ? 14.607 -6.209 -17.306 1.00 89.56 185 HIS A C 1
ATOM 1499 O O . HIS A 1 185 ? 14.134 -5.081 -17.395 1.00 89.56 185 HIS A O 1
ATOM 1505 N N . SER A 1 186 ? 15.567 -6.611 -18.147 1.00 90.06 186 SER A N 1
ATOM 1506 C CA . SER A 1 186 ? 16.060 -5.746 -19.229 1.00 90.06 186 SER A CA 1
ATOM 1507 C C . SER A 1 186 ? 14.972 -5.431 -20.264 1.00 90.06 186 SER A C 1
ATOM 1509 O O . SER A 1 186 ? 14.894 -4.311 -20.772 1.00 90.06 186 SER A O 1
ATOM 1511 N N . ALA A 1 187 ? 14.107 -6.397 -20.581 1.00 90.94 187 ALA A N 1
ATOM 1512 C CA . ALA A 1 187 ? 12.943 -6.176 -21.429 1.00 90.94 187 ALA A CA 1
ATOM 1513 C C . ALA A 1 187 ? 11.949 -5.215 -20.766 1.00 90.94 187 ALA A C 1
ATOM 1515 O O . ALA A 1 187 ? 11.564 -4.229 -21.391 1.00 90.94 187 ALA A O 1
ATOM 1516 N N . TYR A 1 188 ? 11.618 -5.446 -19.496 1.00 89.06 188 TYR A N 1
ATOM 1517 C CA . TYR A 1 188 ? 10.761 -4.580 -18.699 1.00 89.06 188 TYR A CA 1
ATOM 1518 C C . TYR A 1 188 ? 11.301 -3.153 -18.659 1.00 89.06 188 TYR A C 1
ATOM 1520 O O . TYR A 1 188 ? 10.599 -2.243 -19.069 1.00 89.06 188 TYR A O 1
ATOM 1528 N N . SER A 1 189 ? 12.569 -2.942 -18.301 1.00 87.75 189 SER A N 1
ATOM 1529 C CA . SER A 1 189 ? 13.186 -1.609 -18.249 1.00 87.75 189 SER A CA 1
ATOM 1530 C C . SER A 1 189 ? 13.157 -0.865 -19.588 1.00 87.75 189 SE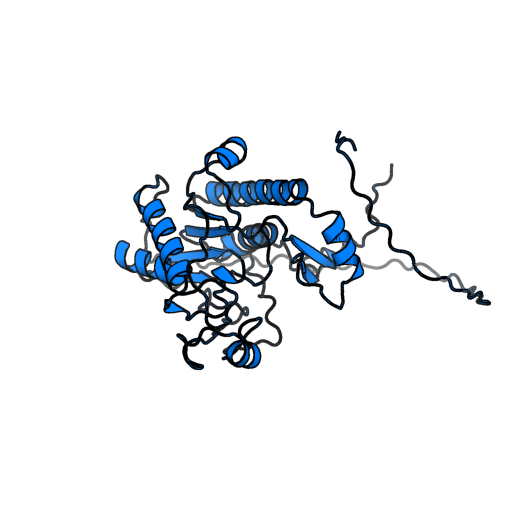R A C 1
ATOM 1532 O O . SER A 1 189 ? 13.188 0.360 -19.599 1.00 87.75 189 SER A O 1
ATOM 1534 N N . ARG A 1 190 ? 13.097 -1.573 -20.725 1.00 88.94 190 ARG A N 1
ATOM 1535 C CA . ARG A 1 190 ? 12.925 -0.945 -22.047 1.00 88.94 190 ARG A CA 1
ATOM 1536 C C . ARG A 1 190 ? 11.474 -0.563 -22.346 1.00 88.94 190 ARG A C 1
ATOM 1538 O O . ARG A 1 190 ? 11.260 0.377 -23.103 1.00 88.94 190 ARG A O 1
ATOM 1545 N N . LEU A 1 191 ? 10.504 -1.295 -21.798 1.00 88.38 191 LEU A N 1
ATOM 1546 C CA . LEU A 1 191 ? 9.069 -1.110 -22.052 1.00 88.38 191 LEU A CA 1
ATOM 1547 C C . LEU A 1 191 ? 8.366 -0.256 -20.984 1.00 88.38 191 LEU A C 1
ATOM 1549 O O . LEU A 1 191 ? 7.352 0.376 -21.279 1.00 88.38 191 LEU A O 1
ATOM 1553 N N . ALA A 1 192 ? 8.914 -0.199 -19.770 1.00 85.94 192 ALA A N 1
ATOM 1554 C CA . ALA A 1 192 ? 8.428 0.558 -18.619 1.00 85.94 192 ALA A CA 1
ATOM 1555 C C . ALA A 1 192 ? 8.707 2.062 -18.771 1.00 85.94 192 ALA A C 1
ATOM 1557 O O . ALA A 1 192 ? 9.404 2.683 -17.972 1.00 85.94 192 ALA A O 1
ATOM 1558 N N . THR A 1 193 ? 8.182 2.645 -19.846 1.00 90.25 193 THR A N 1
ATOM 1559 C CA . THR A 1 193 ? 8.176 4.094 -20.060 1.00 90.25 193 THR A CA 1
ATOM 1560 C C . THR A 1 193 ? 7.261 4.775 -19.045 1.00 90.25 193 THR A C 1
ATOM 1562 O O . THR A 1 193 ? 6.313 4.162 -18.551 1.00 90.25 193 THR A O 1
ATOM 1565 N N . GLU A 1 194 ? 7.489 6.063 -18.781 1.00 90.94 194 GLU A N 1
ATOM 1566 C CA . GLU A 1 194 ? 6.619 6.868 -17.909 1.00 90.94 194 GLU A CA 1
ATOM 1567 C C . GLU A 1 194 ? 5.152 6.800 -18.359 1.00 90.94 194 GLU A C 1
ATOM 1569 O O . GLU A 1 194 ? 4.259 6.607 -17.540 1.00 90.94 194 GLU A O 1
ATOM 1574 N N . SER A 1 195 ? 4.893 6.858 -19.671 1.00 92.88 195 SER A N 1
ATOM 1575 C CA . SER A 1 195 ? 3.539 6.744 -20.222 1.00 92.88 195 SER A CA 1
ATOM 1576 C C . SER A 1 195 ? 2.905 5.377 -19.956 1.00 92.88 195 SER A C 1
ATOM 1578 O O . SER A 1 195 ? 1.728 5.310 -19.610 1.00 92.88 195 SER A O 1
ATOM 1580 N N . HIS A 1 196 ? 3.666 4.284 -20.086 1.00 92.38 196 HIS A N 1
ATOM 1581 C CA . HIS A 1 196 ? 3.150 2.942 -19.808 1.00 92.38 196 HIS A CA 1
ATOM 1582 C C . HIS A 1 196 ? 2.887 2.734 -18.313 1.00 92.38 196 HIS A C 1
ATOM 1584 O O . HIS A 1 196 ? 1.840 2.207 -17.936 1.00 92.38 196 HIS A O 1
ATOM 1590 N N . GLY A 1 197 ? 3.806 3.200 -17.465 1.00 93.62 197 GLY A N 1
ATOM 1591 C CA . GLY A 1 197 ? 3.646 3.179 -16.015 1.00 93.62 197 GLY A CA 1
ATOM 1592 C C . GLY A 1 197 ? 2.429 3.982 -15.563 1.00 93.62 197 GLY A C 1
ATOM 1593 O O . GLY A 1 197 ? 1.590 3.476 -14.817 1.00 93.62 197 GLY A O 1
ATOM 1594 N N . PHE A 1 198 ? 2.273 5.208 -16.072 1.00 95.81 198 PHE A N 1
ATOM 1595 C CA . PHE A 1 198 ? 1.132 6.061 -15.748 1.00 95.81 198 PHE A CA 1
ATOM 1596 C C . PHE A 1 198 ? -0.191 5.463 -16.241 1.00 95.81 198 PHE A C 1
ATOM 1598 O O . PHE A 1 198 ? -1.175 5.448 -15.504 1.00 95.81 198 PHE A O 1
ATOM 1605 N N . PHE A 1 199 ? -0.218 4.883 -17.444 1.00 95.69 199 PHE A N 1
ATOM 1606 C CA . PHE A 1 199 ? -1.387 4.152 -17.934 1.00 95.69 199 PHE A CA 1
ATOM 1607 C C . PHE A 1 199 ? -1.747 2.968 -17.023 1.00 95.69 199 PHE A C 1
ATOM 1609 O O . PHE A 1 199 ? -2.915 2.788 -16.668 1.00 95.69 199 PHE A O 1
ATOM 1616 N N . ASN A 1 200 ? -0.753 2.177 -16.603 1.00 94.44 200 ASN A N 1
ATOM 1617 C CA . ASN A 1 200 ? -0.957 1.077 -15.664 1.00 94.44 200 ASN A CA 1
ATOM 1618 C C . ASN A 1 200 ? -1.521 1.576 -14.324 1.00 94.44 200 ASN A C 1
ATOM 1620 O O . ASN A 1 200 ? -2.450 0.971 -13.788 1.00 94.44 200 ASN A O 1
ATOM 1624 N N . TYR A 1 201 ? -1.003 2.689 -13.809 1.00 96.69 201 TYR A N 1
ATOM 1625 C CA . TYR A 1 201 ? -1.491 3.337 -12.596 1.00 96.69 201 TYR A CA 1
ATOM 1626 C C . TYR A 1 201 ? -2.961 3.759 -12.715 1.00 96.69 201 TYR A C 1
ATOM 1628 O O . TYR A 1 201 ? -3.782 3.313 -11.915 1.00 96.69 201 TYR A O 1
ATOM 1636 N N . VAL A 1 202 ? -3.321 4.519 -13.757 1.00 97.62 202 VAL A N 1
ATOM 1637 C CA . VAL A 1 202 ? -4.700 4.988 -13.986 1.00 97.62 202 VAL A CA 1
ATOM 1638 C C . VAL A 1 202 ? -5.672 3.813 -14.123 1.00 97.62 202 VAL A C 1
ATOM 1640 O O . VAL A 1 202 ? -6.737 3.806 -13.506 1.00 97.62 202 VAL A O 1
ATOM 1643 N N . ARG A 1 203 ? -5.296 2.776 -14.880 1.00 97.44 203 ARG A N 1
ATOM 1644 C CA . ARG A 1 203 ? -6.121 1.574 -15.063 1.00 97.44 203 ARG A CA 1
ATOM 1645 C C . ARG A 1 203 ? -6.398 0.856 -13.741 1.00 97.44 203 ARG A C 1
ATOM 1647 O O . ARG A 1 203 ? -7.544 0.505 -13.463 1.00 97.44 203 ARG A O 1
ATOM 1654 N N . ASN A 1 204 ? -5.359 0.614 -12.943 1.00 97.88 204 ASN A N 1
ATOM 1655 C CA . ASN A 1 204 ? -5.501 -0.096 -11.671 1.00 97.88 204 ASN A CA 1
ATOM 1656 C C . ASN A 1 204 ? -6.248 0.738 -10.628 1.00 97.88 204 ASN A C 1
ATOM 1658 O O . ASN A 1 204 ? -7.031 0.177 -9.863 1.00 97.88 204 ASN A O 1
ATOM 1662 N N . PHE A 1 205 ? -6.066 2.062 -10.636 1.00 98.31 205 PHE A N 1
ATOM 1663 C CA . PHE A 1 205 ? -6.838 2.968 -9.792 1.00 98.31 205 PHE A CA 1
ATOM 1664 C C . PHE A 1 205 ? -8.339 2.803 -10.037 1.00 98.31 205 PHE A C 1
ATOM 1666 O O . PHE A 1 205 ? -9.086 2.535 -9.098 1.00 98.31 205 PHE A O 1
ATOM 1673 N N . HIS A 1 206 ? -8.777 2.907 -11.297 1.00 98.44 206 HIS A N 1
ATOM 1674 C CA . HIS A 1 206 ? -10.195 2.777 -11.645 1.00 98.44 206 HIS A CA 1
ATOM 1675 C C . HIS A 1 206 ? -10.738 1.385 -11.313 1.00 98.44 206 HIS A C 1
ATOM 1677 O O . HIS A 1 206 ? -11.816 1.281 -10.738 1.00 98.44 206 HIS A O 1
ATOM 1683 N N . LEU A 1 207 ? -9.979 0.314 -11.571 1.00 97.75 207 LEU A N 1
ATOM 1684 C CA . LEU A 1 207 ? -10.390 -1.043 -11.191 1.00 97.75 207 LEU A CA 1
ATOM 1685 C C . LEU A 1 207 ? -10.654 -1.162 -9.683 1.00 97.75 207 LEU A C 1
ATOM 1687 O O . LEU A 1 207 ? -11.685 -1.704 -9.279 1.00 97.75 207 LEU A O 1
ATOM 1691 N N . VAL A 1 208 ? -9.747 -0.642 -8.853 1.00 98.31 208 VAL A N 1
ATOM 1692 C CA . VAL A 1 208 ? -9.910 -0.660 -7.395 1.00 98.31 208 VAL A CA 1
ATOM 1693 C C . VAL A 1 208 ? -11.081 0.207 -6.962 1.00 98.31 208 VAL A C 1
ATOM 1695 O O . VAL A 1 208 ? -11.950 -0.264 -6.231 1.00 98.31 208 VAL A O 1
ATOM 1698 N N . ARG A 1 209 ? -11.131 1.453 -7.433 1.00 97.56 209 ARG A N 1
ATOM 1699 C CA . ARG A 1 209 ? -12.178 2.411 -7.082 1.00 97.56 209 ARG A CA 1
ATOM 1700 C C . ARG A 1 209 ? -13.566 1.857 -7.368 1.00 97.56 209 ARG A C 1
ATOM 1702 O O . ARG A 1 209 ? -14.403 1.819 -6.471 1.00 97.56 209 ARG A O 1
ATOM 1709 N N . GLU A 1 210 ? -13.803 1.388 -8.588 1.00 97.75 210 GLU A N 1
ATOM 1710 C CA . GLU A 1 210 ? -15.112 0.866 -8.980 1.00 97.75 210 GLU A CA 1
ATOM 1711 C C . GLU A 1 210 ? -15.492 -0.373 -8.160 1.00 97.75 210 GLU A C 1
ATOM 1713 O O . GLU A 1 210 ? -16.657 -0.549 -7.788 1.00 97.75 210 GLU A O 1
ATOM 1718 N N . ARG A 1 211 ? -14.511 -1.216 -7.803 1.00 97.38 211 ARG A N 1
ATOM 1719 C CA . ARG A 1 211 ? -14.753 -2.368 -6.930 1.00 97.38 211 ARG A CA 1
ATOM 1720 C C . ARG A 1 211 ? -15.205 -1.940 -5.534 1.00 97.38 211 ARG A C 1
ATOM 1722 O O . ARG A 1 211 ? -16.174 -2.506 -5.030 1.00 97.38 211 ARG A O 1
ATOM 1729 N N . LEU A 1 212 ? -14.533 -0.962 -4.930 1.00 97.56 212 LEU A N 1
ATOM 1730 C CA . LEU A 1 212 ? -14.838 -0.482 -3.579 1.00 97.56 212 LEU A CA 1
ATOM 1731 C C . LEU A 1 212 ? -16.164 0.284 -3.530 1.00 97.56 212 LEU A C 1
ATOM 1733 O O . LEU A 1 212 ? -16.989 0.007 -2.660 1.00 97.56 212 LEU A O 1
ATOM 1737 N N . LEU A 1 213 ? -16.431 1.146 -4.517 1.00 96.06 213 LEU A N 1
ATOM 1738 C CA . LEU A 1 213 ? -17.704 1.863 -4.629 1.00 96.06 213 LEU A CA 1
ATOM 1739 C C . LEU A 1 213 ? -18.892 0.913 -4.781 1.00 96.06 213 LEU A C 1
ATOM 1741 O O . LEU A 1 213 ? -19.901 1.081 -4.099 1.00 96.06 213 LEU A O 1
ATOM 1745 N N . ARG A 1 214 ? -18.768 -0.128 -5.615 1.00 96.94 214 ARG A N 1
ATOM 1746 C CA . ARG A 1 214 ? -19.820 -1.143 -5.779 1.00 96.94 214 ARG A CA 1
ATOM 1747 C C . ARG A 1 214 ? -20.133 -1.887 -4.478 1.00 96.94 214 ARG A C 1
ATOM 1749 O O . ARG A 1 214 ? -21.265 -2.325 -4.292 1.00 96.94 214 ARG A O 1
ATOM 1756 N N . LEU A 1 215 ? -19.138 -2.062 -3.611 1.00 96.25 215 LEU A N 1
ATOM 1757 C CA . LEU A 1 215 ? -19.295 -2.701 -2.303 1.00 96.25 215 LEU A CA 1
ATOM 1758 C C . LEU A 1 215 ? -19.711 -1.716 -1.199 1.00 96.25 215 LEU A C 1
ATOM 1760 O O . LEU A 1 215 ? -19.955 -2.145 -0.077 1.00 96.25 215 LEU A O 1
ATOM 1764 N N . GLY A 1 216 ? -19.792 -0.415 -1.499 1.00 95.69 216 GLY A N 1
ATOM 1765 C CA . GLY A 1 216 ? -20.064 0.622 -0.505 1.00 95.69 216 GLY A CA 1
ATOM 1766 C C . GLY A 1 216 ? -18.938 0.803 0.517 1.00 95.69 216 GLY A C 1
ATOM 1767 O O . GLY A 1 216 ? -19.193 1.296 1.611 1.00 95.69 216 GLY A O 1
ATOM 1768 N N . ILE A 1 217 ? -17.709 0.393 0.183 1.00 96.38 217 ILE A N 1
ATOM 1769 C CA . ILE A 1 217 ? -16.556 0.476 1.084 1.00 96.38 217 ILE A CA 1
ATOM 1770 C C . ILE A 1 217 ? -15.853 1.824 0.862 1.00 96.38 217 ILE A C 1
ATOM 1772 O O . ILE A 1 217 ? -15.371 2.078 -0.248 1.00 96.38 217 ILE A O 1
ATOM 1776 N N . PRO A 1 218 ? -15.769 2.701 1.880 1.00 95.94 218 PRO A N 1
ATOM 1777 C CA . PRO A 1 218 ? -15.039 3.953 1.762 1.00 95.94 218 PRO A CA 1
ATOM 1778 C C . PRO A 1 218 ? -13.542 3.693 1.586 1.00 95.94 218 PRO A C 1
ATOM 1780 O O . PRO A 1 218 ? -12.976 2.746 2.141 1.00 95.94 218 PRO A O 1
ATOM 1783 N N . TYR A 1 219 ? -12.888 4.567 0.826 1.00 97.19 219 TYR A N 1
ATOM 1784 C CA . TYR A 1 219 ? -11.465 4.452 0.555 1.00 97.19 219 TYR A CA 1
ATOM 1785 C C . TYR A 1 219 ? -10.754 5.800 0.607 1.00 97.19 219 TYR A C 1
ATOM 1787 O O . TYR A 1 219 ? -11.317 6.845 0.285 1.00 97.19 219 TYR A O 1
ATOM 1795 N N . TYR A 1 220 ? -9.493 5.764 1.017 1.00 97.94 220 TYR A N 1
ATOM 1796 C CA . TYR A 1 220 ? -8.624 6.931 1.102 1.00 97.94 220 TYR A CA 1
ATOM 1797 C C . TYR A 1 220 ? -7.276 6.568 0.517 1.00 97.94 220 TYR A C 1
ATOM 1799 O O . TYR A 1 220 ? -6.800 5.444 0.684 1.00 97.94 220 TYR A O 1
ATOM 1807 N N . TRP A 1 221 ? -6.655 7.506 -0.182 1.00 98.19 221 TRP A N 1
ATOM 1808 C CA . TRP A 1 221 ? -5.462 7.172 -0.932 1.00 98.19 221 TRP A CA 1
ATOM 1809 C C . TRP A 1 221 ? -4.481 8.322 -1.053 1.00 98.19 221 TRP A C 1
ATOM 1811 O O . TRP A 1 221 ? -4.855 9.490 -1.080 1.00 98.19 221 TRP A O 1
ATOM 1821 N N . GLY A 1 222 ? -3.209 7.970 -1.156 1.00 98.06 222 GLY A N 1
ATOM 1822 C CA . GLY A 1 222 ? -2.133 8.871 -1.535 1.00 98.06 222 GLY A CA 1
ATOM 1823 C C . GLY A 1 222 ? -1.215 8.212 -2.553 1.00 98.06 222 GLY A C 1
ATOM 1824 O O . GLY A 1 222 ? -1.440 7.072 -2.964 1.00 98.06 222 GLY A O 1
ATOM 1825 N N . THR A 1 223 ? -0.180 8.929 -2.968 1.00 97.38 223 THR A N 1
ATOM 1826 C CA . THR A 1 223 ? 0.766 8.466 -3.993 1.00 97.38 223 THR A CA 1
ATOM 1827 C C . THR A 1 223 ? 2.208 8.708 -3.566 1.00 97.38 223 THR A C 1
ATOM 1829 O O . THR A 1 223 ? 2.509 9.708 -2.919 1.00 97.38 223 THR A O 1
ATOM 1832 N N . PHE A 1 224 ? 3.109 7.803 -3.938 1.00 95.19 224 PHE A N 1
ATOM 1833 C CA . PHE A 1 224 ? 4.550 8.042 -3.870 1.00 95.19 224 PHE A CA 1
ATOM 1834 C C . PHE A 1 224 ? 5.027 9.028 -4.929 1.00 95.19 224 PHE A C 1
ATOM 1836 O O . PHE A 1 224 ? 5.878 9.875 -4.647 1.00 95.19 224 PHE A O 1
ATOM 1843 N N . GLU A 1 225 ? 4.475 8.925 -6.139 1.00 93.50 225 GLU A N 1
ATOM 1844 C CA . GLU A 1 225 ? 4.782 9.881 -7.194 1.00 93.50 225 GLU A CA 1
ATOM 1845 C C . GLU A 1 225 ? 4.297 11.270 -6.810 1.00 93.50 225 GLU A C 1
ATOM 1847 O O . GLU A 1 225 ? 3.170 11.435 -6.340 1.00 93.50 225 GLU A O 1
ATOM 1852 N N . GLN A 1 226 ? 5.138 12.273 -7.055 1.00 94.88 226 GLN A N 1
ATOM 1853 C CA . GLN A 1 226 ? 4.897 13.671 -6.691 1.00 94.88 226 GLN A CA 1
ATOM 1854 C C . GLN A 1 226 ? 3.982 14.370 -7.703 1.00 94.88 226 GLN A C 1
ATOM 1856 O O . GLN A 1 226 ? 4.298 15.419 -8.262 1.00 94.88 226 GLN A O 1
ATOM 1861 N N . PHE A 1 227 ? 2.840 13.752 -7.972 1.00 94.44 227 PHE A N 1
ATOM 1862 C CA . PHE A 1 227 ? 1.839 14.275 -8.882 1.00 94.44 227 PHE A CA 1
ATOM 1863 C C . PHE A 1 227 ? 1.055 15.416 -8.236 1.00 94.44 227 PHE A C 1
ATOM 1865 O O . PHE A 1 227 ? 0.537 15.283 -7.127 1.00 94.44 227 PHE A O 1
ATOM 1872 N N . SER A 1 228 ? 0.937 16.542 -8.943 1.00 94.50 228 SER A N 1
ATOM 1873 C CA . SER A 1 228 ? 0.074 17.634 -8.494 1.00 94.50 228 SER A CA 1
ATOM 1874 C C . SER A 1 228 ? -1.402 17.251 -8.648 1.00 94.50 228 SER A C 1
ATOM 1876 O O . SER A 1 228 ? -1.758 16.411 -9.482 1.00 94.50 228 SER A O 1
ATOM 1878 N N . ARG A 1 229 ? -2.279 17.884 -7.858 1.00 94.69 229 ARG A N 1
ATOM 1879 C CA . ARG A 1 229 ? -3.733 17.667 -7.957 1.00 94.69 229 ARG A CA 1
ATOM 1880 C C . ARG A 1 229 ? -4.245 17.999 -9.356 1.00 94.69 229 ARG A C 1
ATOM 1882 O O . ARG A 1 229 ? -4.985 17.212 -9.931 1.00 94.69 229 ARG A O 1
ATOM 1889 N N . GLU A 1 230 ? -3.781 19.114 -9.910 1.00 96.69 230 GLU A N 1
ATOM 1890 C CA . GLU A 1 230 ? -4.159 19.622 -11.232 1.00 96.69 230 GLU A CA 1
ATOM 1891 C C . GLU A 1 230 ? -3.747 18.654 -12.346 1.00 96.69 230 GLU A C 1
ATOM 1893 O O . GLU A 1 230 ? 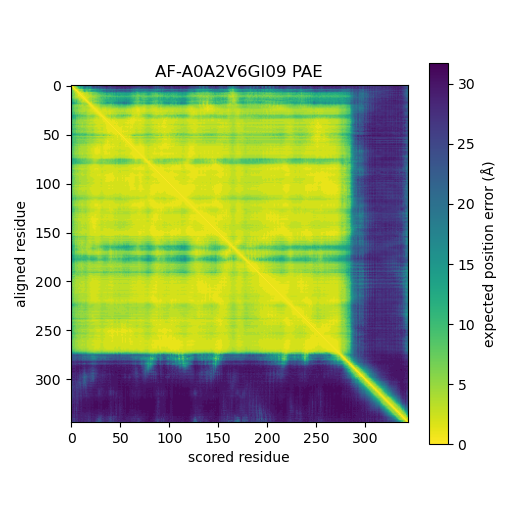-4.438 18.536 -13.353 1.00 96.69 230 GLU A O 1
ATOM 1898 N N . MET A 1 231 ? -2.629 17.938 -12.170 1.00 95.69 231 MET A N 1
ATOM 1899 C CA . MET A 1 231 ? -2.191 16.929 -13.133 1.00 95.69 231 MET A CA 1
ATOM 1900 C C . MET A 1 231 ? -3.080 15.681 -13.090 1.00 95.69 231 MET A C 1
ATOM 1902 O O . MET A 1 231 ? -3.392 15.125 -14.140 1.00 95.69 231 MET A O 1
ATOM 1906 N N . LEU A 1 232 ? -3.500 15.241 -11.899 1.00 96.81 232 LEU A N 1
ATOM 1907 C CA . LEU A 1 232 ? -4.295 14.021 -11.732 1.00 96.81 232 LEU A CA 1
ATOM 1908 C C . LEU A 1 232 ? -5.771 14.191 -12.096 1.00 96.81 232 LEU A C 1
ATOM 1910 O O . LEU A 1 232 ? -6.373 13.238 -12.586 1.00 96.81 232 LEU A O 1
ATOM 1914 N N . GLU A 1 233 ? -6.342 15.370 -11.860 1.00 96.75 233 GLU A N 1
ATOM 1915 C CA . GLU A 1 233 ? -7.779 15.647 -11.996 1.00 96.75 233 GLU A CA 1
ATOM 1916 C C . GLU A 1 233 ? -8.395 15.233 -13.351 1.00 96.75 233 GLU A C 1
ATOM 1918 O O . GLU A 1 233 ? -9.487 14.662 -13.346 1.00 96.75 233 GLU A O 1
ATOM 1923 N N . PRO A 1 234 ? -7.725 15.401 -14.512 1.00 97.56 234 PRO A N 1
ATOM 1924 C CA . PRO A 1 234 ? -8.262 14.934 -15.792 1.00 97.56 234 PRO A CA 1
ATOM 1925 C C . PRO A 1 234 ? -8.353 13.406 -15.930 1.00 97.56 234 PRO A C 1
ATOM 1927 O O . PRO A 1 234 ? -9.079 12.917 -16.795 1.00 97.56 234 PRO A O 1
ATOM 1930 N N . TYR A 1 235 ? -7.598 12.647 -15.130 1.00 97.50 235 TYR A N 1
ATOM 1931 C CA . TYR A 1 235 ? -7.479 11.191 -15.255 1.00 97.50 235 TYR A CA 1
ATOM 1932 C C . TYR A 1 235 ? -8.198 10.443 -14.136 1.00 97.50 235 TYR A C 1
ATOM 1934 O O . TYR A 1 235 ? -8.727 9.351 -14.370 1.00 97.50 235 TYR A O 1
ATOM 1942 N N . LEU A 1 236 ? -8.190 11.009 -12.926 1.00 96.94 236 LEU A N 1
ATOM 1943 C CA . LEU A 1 236 ? -8.667 10.370 -11.710 1.00 96.94 236 LEU A CA 1
ATOM 1944 C C . LEU A 1 236 ? -9.629 11.284 -10.945 1.00 96.94 236 LEU A C 1
ATOM 1946 O O . LEU A 1 236 ? -9.315 12.453 -10.713 1.00 96.94 236 LEU A O 1
ATOM 1950 N N . PRO A 1 237 ? -10.748 10.748 -10.442 1.00 95.38 237 PRO A N 1
ATOM 1951 C CA . PRO A 1 237 ? -11.515 11.444 -9.426 1.00 95.38 237 PRO A CA 1
ATOM 1952 C C . PRO A 1 237 ? -10.697 11.524 -8.129 1.00 95.38 237 PRO A C 1
ATOM 1954 O O . PRO A 1 237 ? -10.077 10.552 -7.695 1.00 95.38 237 PRO A O 1
ATOM 1957 N N . LEU A 1 238 ? -10.686 12.704 -7.510 1.00 95.12 238 LEU A N 1
ATOM 1958 C CA . LEU A 1 238 ? -9.868 12.987 -6.325 1.00 95.12 238 LEU A CA 1
ATOM 1959 C C . LEU A 1 238 ? -10.612 12.759 -4.999 1.00 95.12 238 LEU A C 1
ATOM 1961 O O . LEU A 1 238 ? -10.169 13.235 -3.948 1.00 95.12 238 LEU A O 1
ATOM 1965 N N .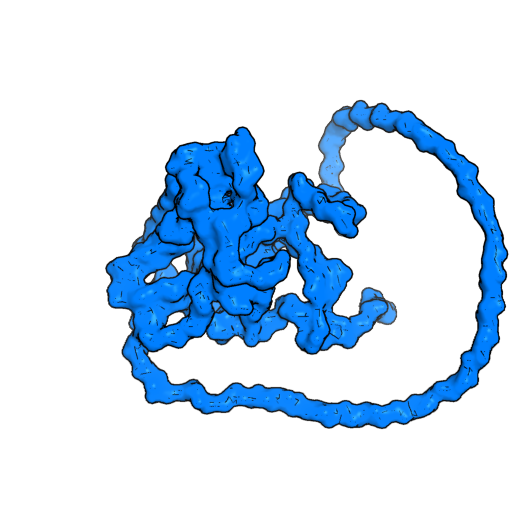 ASP A 1 239 ? -11.737 12.037 -5.019 1.00 93.25 239 ASP A N 1
ATOM 1966 C CA . ASP A 1 239 ? -12.408 11.624 -3.790 1.00 93.25 239 ASP A CA 1
ATOM 1967 C C . ASP A 1 239 ? -11.498 10.695 -2.971 1.00 93.25 239 ASP A C 1
ATOM 1969 O O . ASP A 1 239 ? -10.845 9.795 -3.497 1.00 93.25 239 ASP A O 1
ATOM 1973 N N . GLY A 1 240 ? -11.375 10.997 -1.676 1.00 94.56 240 GLY A N 1
ATOM 1974 C CA . GLY A 1 240 ? -10.463 10.295 -0.771 1.00 94.56 240 GLY A CA 1
ATOM 1975 C C . GLY A 1 240 ? -8.968 10.615 -0.948 1.00 94.56 240 GLY A C 1
ATOM 1976 O O . GLY A 1 240 ? -8.159 9.992 -0.262 1.00 94.56 240 GLY A O 1
ATOM 1977 N N . PHE A 1 241 ? -8.573 11.572 -1.804 1.00 97.19 241 PHE A N 1
ATOM 1978 C CA . PHE A 1 241 ? -7.155 11.884 -2.034 1.00 97.19 241 PHE A CA 1
ATOM 1979 C C . PHE A 1 241 ? -6.501 12.656 -0.872 1.00 97.19 241 PHE A C 1
ATOM 1981 O O . PHE A 1 241 ? -6.798 13.834 -0.635 1.00 97.19 241 PHE A O 1
ATOM 1988 N N . ALA A 1 242 ? -5.552 11.999 -0.204 1.00 96.94 242 ALA A N 1
ATOM 1989 C CA . ALA A 1 242 ? -4.802 12.482 0.951 1.00 96.94 242 ALA A CA 1
ATOM 1990 C C . ALA A 1 242 ? -3.506 13.231 0.607 1.00 96.94 242 ALA A C 1
ATOM 1992 O O . ALA A 1 242 ? -2.949 13.888 1.481 1.00 96.94 242 ALA A O 1
ATOM 1993 N N . GLY A 1 243 ? -3.049 13.191 -0.647 1.00 96.50 243 GLY A N 1
ATOM 1994 C CA . GLY A 1 243 ? -1.811 13.843 -1.081 1.00 96.50 243 GLY A CA 1
ATOM 1995 C C . GLY A 1 243 ? -0.668 12.868 -1.357 1.00 96.50 243 GLY A C 1
ATOM 1996 O O . GLY A 1 243 ? -0.865 11.655 -1.473 1.00 96.50 243 GLY A O 1
ATOM 1997 N N . CYS A 1 244 ? 0.532 13.424 -1.497 1.00 97.62 244 CYS A N 1
ATOM 1998 C CA . CYS A 1 244 ? 1.736 12.674 -1.829 1.00 97.62 244 CYS A CA 1
ATOM 1999 C C . CYS A 1 244 ? 2.511 12.295 -0.563 1.00 97.62 244 CYS A C 1
ATOM 2001 O O . CYS A 1 244 ? 2.497 13.020 0.433 1.00 97.62 244 CYS A O 1
ATOM 2003 N N . TRP A 1 245 ? 3.200 11.159 -0.605 1.00 97.94 245 TRP A N 1
ATOM 2004 C CA . TRP A 1 245 ? 4.182 10.803 0.410 1.00 97.94 245 TRP A CA 1
ATOM 2005 C C . TRP A 1 245 ? 5.352 11.787 0.376 1.00 97.94 245 TRP A C 1
ATOM 2007 O O . TRP A 1 245 ? 5.852 12.114 -0.698 1.00 97.94 245 TRP A O 1
ATOM 2017 N N . GLU A 1 246 ? 5.840 12.203 1.541 1.00 97.19 246 GLU A N 1
ATOM 2018 C CA . GLU A 1 246 ? 7.025 13.052 1.655 1.00 97.19 246 GLU A CA 1
ATOM 2019 C C . GLU A 1 246 ? 8.093 12.356 2.496 1.00 97.19 246 GLU A C 1
ATOM 2021 O O . GLU A 1 246 ? 7.849 11.957 3.634 1.00 97.19 246 GLU A O 1
ATOM 2026 N N . MET A 1 247 ? 9.293 12.235 1.930 1.00 96.44 247 MET A N 1
ATOM 2027 C CA . MET A 1 247 ? 10.469 11.729 2.633 1.00 96.44 247 MET A CA 1
ATOM 2028 C C . MET A 1 247 ? 11.077 12.860 3.471 1.00 96.44 247 MET A C 1
ATOM 2030 O O . MET A 1 247 ? 11.761 13.729 2.933 1.00 96.44 247 MET A O 1
ATOM 2034 N N . ARG A 1 248 ? 10.797 12.873 4.774 1.00 97.69 248 ARG A N 1
ATOM 2035 C CA . ARG A 1 248 ? 11.232 13.926 5.714 1.00 97.69 248 ARG A CA 1
ATOM 2036 C C . ARG A 1 248 ? 12.422 13.510 6.566 1.00 97.69 248 ARG A C 1
ATOM 2038 O O . ARG A 1 248 ? 13.238 14.335 6.958 1.00 97.69 248 ARG A O 1
ATOM 2045 N N . ASP A 1 249 ? 12.533 12.216 6.801 1.00 98.12 249 ASP A N 1
ATOM 2046 C CA . ASP A 1 249 ? 13.547 11.573 7.616 1.00 98.12 249 ASP A CA 1
ATOM 2047 C C . ASP A 1 249 ? 13.719 10.120 7.160 1.00 98.12 249 ASP A C 1
ATOM 2049 O O . ASP A 1 249 ? 12.972 9.627 6.313 1.00 98.12 249 ASP A O 1
ATOM 2053 N N . LEU A 1 250 ? 14.718 9.434 7.714 1.00 98.19 250 LEU A N 1
ATOM 2054 C CA . LEU A 1 250 ? 15.050 8.067 7.324 1.00 98.19 250 LEU A CA 1
ATOM 2055 C C . LEU A 1 250 ? 14.718 7.068 8.431 1.00 98.19 250 LEU A C 1
ATOM 2057 O O . LEU A 1 250 ? 14.962 7.316 9.611 1.00 98.19 250 LEU A O 1
ATOM 2061 N N . ALA A 1 251 ? 14.218 5.909 8.027 1.00 98.25 251 ALA A N 1
ATOM 2062 C CA . ALA A 1 251 ? 14.019 4.732 8.851 1.00 98.25 251 ALA A CA 1
ATOM 2063 C C . ALA A 1 251 ? 15.359 4.146 9.327 1.00 98.25 251 ALA A C 1
ATOM 2065 O O . ALA A 1 251 ? 16.444 4.586 8.926 1.00 98.25 251 ALA A O 1
ATOM 2066 N N . ARG A 1 252 ? 15.300 3.098 10.158 1.00 98.31 252 ARG A N 1
ATOM 2067 C CA . ARG A 1 252 ? 16.491 2.418 10.693 1.00 98.31 252 ARG A CA 1
ATOM 2068 C C . ARG A 1 252 ? 17.463 1.967 9.602 1.00 98.31 252 ARG A C 1
ATOM 2070 O O . ARG A 1 252 ? 18.675 2.036 9.797 1.00 98.31 252 ARG A O 1
ATOM 2077 N N . ASP A 1 253 ? 16.955 1.552 8.448 1.00 96.94 253 ASP A N 1
ATOM 2078 C CA . ASP A 1 253 ? 17.768 1.050 7.339 1.00 96.94 253 ASP A CA 1
ATOM 2079 C C . ASP A 1 253 ? 18.497 2.140 6.532 1.00 96.94 253 ASP A C 1
ATOM 2081 O O . ASP A 1 253 ? 19.333 1.822 5.680 1.00 96.94 253 ASP A O 1
ATOM 2085 N N . GLY A 1 254 ? 18.208 3.416 6.819 1.00 96.44 254 GLY A N 1
ATOM 2086 C CA . GLY A 1 254 ? 18.790 4.569 6.139 1.00 96.44 254 GLY A CA 1
ATOM 2087 C C . GLY A 1 254 ? 18.305 4.755 4.697 1.00 96.44 254 GLY A C 1
ATOM 2088 O O . GLY A 1 254 ? 18.957 5.470 3.939 1.00 96.44 254 GLY A O 1
ATOM 2089 N N . LEU A 1 255 ? 17.213 4.095 4.296 1.00 94.62 255 LEU A N 1
ATOM 2090 C CA . LEU A 1 255 ? 16.695 4.116 2.925 1.00 94.62 255 LEU A CA 1
ATOM 2091 C C . LEU A 1 255 ? 15.216 4.514 2.856 1.00 94.62 255 LEU A C 1
ATOM 2093 O O . LEU A 1 255 ? 14.840 5.284 1.975 1.00 94.62 255 LEU A O 1
ATOM 2097 N N . HIS A 1 256 ? 14.386 3.974 3.748 1.00 97.19 256 HIS A N 1
ATOM 2098 C CA . HIS A 1 256 ? 12.941 4.223 3.759 1.00 97.19 256 HIS A CA 1
ATOM 2099 C C . HIS A 1 256 ? 12.576 5.431 4.626 1.00 97.19 256 HIS A C 1
ATOM 2101 O O . HIS A 1 256 ? 13.405 5.918 5.389 1.00 97.19 256 HIS A O 1
ATOM 2107 N N . GLY A 1 257 ? 11.333 5.910 4.519 1.00 98.06 257 GLY A N 1
ATOM 2108 C CA . GLY A 1 257 ? 10.846 7.028 5.334 1.00 98.06 257 GLY A CA 1
ATOM 2109 C C . GLY A 1 257 ? 10.776 6.711 6.820 1.00 98.06 257 GLY A C 1
ATOM 2110 O O . GLY A 1 257 ? 10.316 5.642 7.208 1.00 98.06 257 GLY A O 1
ATOM 2111 N N . GLY A 1 258 ? 11.249 7.652 7.635 1.00 98.31 258 GLY A N 1
ATOM 2112 C CA . GLY A 1 258 ? 11.304 7.543 9.088 1.00 98.31 258 GLY A CA 1
ATOM 2113 C C . GLY A 1 258 ? 10.013 7.954 9.809 1.00 98.31 258 GLY A C 1
ATOM 2114 O O . GLY A 1 258 ? 8.917 7.976 9.242 1.00 98.31 258 GLY A O 1
ATOM 2115 N N . LEU A 1 259 ? 10.151 8.272 11.098 1.00 98.44 259 LEU A N 1
ATOM 2116 C CA . LEU A 1 259 ? 9.057 8.645 12.000 1.00 98.44 259 LEU A CA 1
ATOM 2117 C C . LEU A 1 259 ? 8.292 9.872 11.497 1.00 98.44 259 LEU A C 1
ATOM 2119 O O . LEU A 1 259 ? 7.061 9.860 11.493 1.00 98.44 259 LEU A O 1
ATOM 2123 N N . GLU A 1 260 ? 8.996 10.914 11.056 1.00 98.56 260 GLU A N 1
ATOM 2124 C CA . GLU A 1 260 ? 8.367 12.151 10.586 1.00 98.56 260 GLU A CA 1
ATOM 2125 C C . GLU A 1 260 ? 7.628 11.948 9.264 1.00 98.56 260 GLU A C 1
ATOM 2127 O O . GLU A 1 260 ? 6.522 12.460 9.086 1.00 98.56 260 GLU A O 1
ATOM 2132 N N . SER A 1 261 ? 8.205 11.159 8.357 1.00 98.62 261 SER A N 1
ATOM 2133 C CA . SER A 1 261 ? 7.610 10.817 7.060 1.00 98.62 261 SER A CA 1
ATOM 2134 C C . SER A 1 261 ? 6.288 10.065 7.250 1.00 98.62 261 SER A C 1
ATOM 2136 O O . SER A 1 261 ? 5.247 10.444 6.705 1.00 98.62 261 SER A O 1
ATOM 2138 N N . HIS A 1 262 ? 6.304 9.039 8.108 1.00 98.75 262 HIS A N 1
ATOM 2139 C CA . HIS A 1 262 ? 5.122 8.255 8.457 1.00 98.75 262 HIS A CA 1
ATOM 2140 C C . HIS A 1 262 ? 4.048 9.082 9.173 1.00 98.75 262 HIS A C 1
ATOM 2142 O O . HIS A 1 262 ? 2.867 8.990 8.825 1.00 98.75 262 HIS A O 1
ATOM 2148 N N . ALA A 1 263 ? 4.443 9.907 10.146 1.00 98.75 263 ALA A N 1
ATOM 2149 C CA . ALA A 1 263 ? 3.521 10.769 10.877 1.00 98.75 263 ALA A CA 1
ATOM 2150 C C . ALA A 1 263 ? 2.876 11.824 9.970 1.00 98.75 263 ALA A C 1
ATOM 2152 O O . ALA A 1 263 ? 1.669 12.060 10.059 1.00 98.75 263 ALA A O 1
ATOM 2153 N N . PHE A 1 264 ? 3.650 12.425 9.064 1.00 98.69 264 PHE A N 1
ATOM 2154 C CA . PHE A 1 264 ? 3.147 13.420 8.124 1.00 98.69 264 PHE A CA 1
ATOM 2155 C C . PHE A 1 264 ? 2.099 12.838 7.169 1.00 98.69 264 PHE A C 1
ATOM 2157 O O . PHE A 1 264 ? 1.018 13.414 6.995 1.00 98.69 264 PHE A O 1
ATOM 2164 N N . PHE A 1 265 ? 2.377 11.670 6.584 1.00 98.62 265 PHE A N 1
ATOM 2165 C CA . PHE A 1 265 ? 1.416 11.031 5.692 1.00 98.62 265 PHE A CA 1
ATOM 2166 C C . PHE A 1 265 ? 0.155 10.580 6.445 1.00 98.62 265 PHE A C 1
ATOM 2168 O O . PHE A 1 265 ? -0.960 10.845 5.992 1.00 98.62 265 PHE A O 1
ATOM 2175 N N . ALA A 1 266 ? 0.301 10.000 7.643 1.00 98.69 266 ALA A N 1
ATOM 2176 C CA . ALA A 1 266 ? -0.838 9.642 8.490 1.00 98.69 266 ALA A CA 1
ATOM 2177 C C . ALA A 1 266 ? -1.720 10.858 8.825 1.00 98.69 266 ALA A C 1
ATOM 2179 O O . ALA A 1 266 ? -2.944 10.786 8.706 1.00 98.69 266 ALA A O 1
ATOM 2180 N N . ALA A 1 267 ? -1.118 11.999 9.177 1.00 98.38 267 ALA A N 1
ATOM 2181 C CA . ALA A 1 267 ? -1.848 13.238 9.443 1.00 98.38 267 ALA A CA 1
ATOM 2182 C C . ALA A 1 267 ? -2.627 13.730 8.211 1.00 98.38 267 ALA A C 1
ATOM 2184 O O . ALA A 1 267 ? -3.760 14.203 8.336 1.00 98.38 267 ALA A O 1
ATOM 2185 N N . SER A 1 268 ? -2.057 13.572 7.016 1.00 97.75 268 SER A N 1
ATOM 2186 C CA . SER A 1 268 ? -2.707 13.933 5.751 1.00 97.75 268 SER A CA 1
ATOM 2187 C C . SER A 1 268 ? -3.930 13.049 5.464 1.00 97.75 268 SER A C 1
ATOM 2189 O O . SER A 1 268 ? -5.009 13.553 5.123 1.00 97.75 268 SER A O 1
ATOM 2191 N N . VAL A 1 269 ? -3.817 11.739 5.712 1.00 97.62 269 VAL A N 1
ATOM 2192 C CA . VAL A 1 269 ? -4.940 10.787 5.635 1.00 97.62 269 VAL A CA 1
ATOM 2193 C C . VAL A 1 269 ? -6.033 11.136 6.653 1.00 97.62 269 VAL A C 1
ATOM 2195 O O . VAL A 1 269 ? -7.200 11.266 6.286 1.00 97.62 269 VAL A O 1
ATOM 2198 N N . VAL A 1 270 ? -5.670 11.375 7.916 1.00 96.31 270 VAL A N 1
ATOM 2199 C CA . VAL A 1 270 ? -6.604 11.765 8.992 1.00 96.31 270 VAL A CA 1
ATOM 2200 C C . VAL A 1 270 ? -7.326 13.081 8.689 1.00 96.31 270 VAL A C 1
ATOM 2202 O O . VAL A 1 270 ? -8.530 13.224 8.934 1.00 96.31 270 VAL A O 1
ATOM 2205 N N . SER A 1 271 ? -6.621 14.051 8.109 1.00 94.75 271 SER A N 1
ATOM 2206 C CA . SER A 1 271 ? -7.243 15.303 7.687 1.00 94.75 271 SER A CA 1
ATOM 2207 C C . SER A 1 271 ? -8.285 15.068 6.592 1.00 94.75 271 SER A C 1
ATOM 2209 O O . SER A 1 271 ? -9.363 15.660 6.626 1.00 94.75 271 SER A O 1
ATOM 2211 N N . THR A 1 272 ? -8.004 14.152 5.667 1.00 92.94 272 THR A N 1
ATOM 2212 C CA . THR A 1 272 ? -8.917 13.776 4.579 1.00 92.94 272 THR A CA 1
ATOM 2213 C C . THR A 1 272 ? -10.147 13.036 5.099 1.00 92.94 272 THR A C 1
ATOM 2215 O O . THR A 1 272 ? -11.260 13.372 4.704 1.00 92.94 272 THR A O 1
ATOM 2218 N N . LEU A 1 273 ? -9.979 12.121 6.059 1.00 89.19 273 LEU A N 1
ATOM 2219 C CA . LEU A 1 273 ? -11.077 11.465 6.786 1.00 89.19 273 LEU A CA 1
ATOM 2220 C C . LEU A 1 273 ? -12.040 12.475 7.428 1.00 89.19 273 LEU A C 1
ATOM 2222 O O . LEU A 1 273 ? -13.244 12.251 7.476 1.00 89.19 273 LEU A O 1
ATOM 2226 N N . THR A 1 274 ? -11.514 13.597 7.924 1.00 80.88 274 THR A N 1
ATOM 2227 C CA . THR A 1 274 ? -12.316 14.616 8.617 1.00 80.88 274 THR A CA 1
ATOM 2228 C C . THR A 1 274 ? -13.042 15.559 7.657 1.00 80.88 274 THR A C 1
ATOM 2230 O O . THR A 1 274 ? -14.122 16.039 7.988 1.00 80.88 274 THR A O 1
ATOM 2233 N N . ARG A 1 275 ? -12.466 15.824 6.478 1.00 78.56 275 ARG A N 1
ATOM 2234 C CA . ARG A 1 275 ? -13.051 16.704 5.449 1.00 78.56 275 ARG A CA 1
ATOM 2235 C C . ARG A 1 275 ? -13.935 15.965 4.440 1.00 78.56 275 ARG A C 1
ATOM 2237 O O . ARG A 1 275 ? -14.697 16.605 3.723 1.00 78.56 275 ARG A O 1
ATOM 2244 N N . GLY A 1 276 ? -13.759 14.652 4.317 1.00 65.00 276 GLY A N 1
ATOM 2245 C CA . GLY A 1 276 ? -14.345 13.844 3.257 1.00 65.00 276 GLY A CA 1
ATOM 2246 C C . GLY A 1 276 ? -15.853 13.644 3.393 1.00 65.00 276 GLY A C 1
ATOM 2247 O O . GLY A 1 276 ? -16.406 13.610 4.487 1.00 65.00 276 GLY A O 1
ATOM 2248 N N . THR A 1 277 ? -16.503 13.456 2.246 1.00 54.62 277 THR A N 1
ATOM 2249 C CA . THR A 1 277 ? -17.913 13.052 2.122 1.00 54.62 277 THR A CA 1
ATOM 2250 C C . THR A 1 277 ? -18.110 11.539 2.239 1.00 54.62 277 THR A C 1
ATOM 2252 O O . THR A 1 277 ? -19.240 11.079 2.380 1.00 54.62 277 THR A O 1
ATOM 2255 N N . LEU A 1 278 ? -17.023 10.760 2.178 1.00 59.91 278 LEU A N 1
ATOM 2256 C CA . LEU A 1 278 ? -17.038 9.319 2.407 1.00 59.91 278 LEU A CA 1
ATOM 2257 C C . LEU A 1 278 ? -17.331 9.067 3.888 1.00 59.91 278 LEU A C 1
ATOM 2259 O O . LEU A 1 278 ? -16.505 9.346 4.758 1.00 59.91 278 LEU A O 1
ATOM 2263 N N . VAL A 1 279 ? -18.545 8.597 4.164 1.00 60.47 279 VAL A N 1
ATOM 2264 C CA . VAL A 1 279 ? -19.022 8.347 5.522 1.00 60.47 279 VAL A CA 1
ATOM 2265 C C . VAL A 1 279 ? -18.482 7.003 5.985 1.00 60.47 279 VAL A C 1
ATOM 2267 O O . VAL A 1 279 ? -18.788 5.969 5.397 1.00 60.47 279 VAL A O 1
ATOM 2270 N N . TRP A 1 280 ? -17.702 7.020 7.064 1.00 64.94 280 TRP A N 1
ATOM 2271 C CA . TRP A 1 280 ? -17.352 5.802 7.782 1.00 64.94 280 TRP A CA 1
ATOM 2272 C C . TRP A 1 280 ? -18.633 5.085 8.228 1.00 64.94 280 TRP A C 1
ATOM 2274 O O . TRP A 1 280 ? -19.456 5.717 8.908 1.00 64.94 280 TRP A O 1
ATOM 2284 N N . PRO A 1 281 ? -18.842 3.807 7.872 1.00 59.78 281 PRO A N 1
ATOM 2285 C CA . PRO A 1 281 ? -20.057 3.109 8.254 1.00 59.78 281 PRO A CA 1
ATOM 2286 C C . PRO A 1 281 ? -20.165 3.063 9.784 1.00 59.78 281 PRO A C 1
ATOM 2288 O O . PRO A 1 281 ? -19.320 2.506 10.475 1.00 59.78 281 PRO A O 1
ATOM 2291 N N . ARG A 1 282 ? -21.230 3.656 10.338 1.00 53.03 282 ARG A N 1
ATOM 2292 C CA . ARG A 1 282 ? -21.597 3.517 11.762 1.00 53.03 282 ARG A CA 1
ATOM 2293 C C . ARG A 1 282 ? -22.381 2.223 12.044 1.00 53.03 282 ARG A C 1
ATOM 2295 O O . ARG A 1 282 ? -23.054 2.131 13.064 1.00 53.03 282 ARG A O 1
ATOM 2302 N N . ALA A 1 283 ? -22.369 1.254 11.132 1.00 47.03 283 ALA A N 1
ATOM 2303 C CA . ALA A 1 283 ? -23.309 0.140 11.156 1.00 47.03 283 ALA A CA 1
ATOM 2304 C C . ALA A 1 283 ? -22.914 -0.940 12.182 1.00 47.03 283 ALA A C 1
ATOM 2306 O O . ALA A 1 283 ? -21.880 -1.580 12.043 1.00 47.03 283 ALA A O 1
ATOM 2307 N N . ASN A 1 284 ? -23.783 -1.135 13.180 1.00 46.22 284 ASN A N 1
ATOM 2308 C CA . ASN A 1 284 ? -23.991 -2.353 13.973 1.00 46.22 284 ASN A CA 1
ATOM 2309 C C . ASN A 1 284 ? -22.727 -3.121 14.408 1.00 46.22 284 ASN A C 1
ATOM 2311 O O . ASN A 1 284 ? -22.567 -4.299 14.102 1.00 46.22 284 ASN A O 1
ATOM 2315 N N . TRP A 1 285 ? -21.868 -2.477 15.200 1.00 52.69 285 TRP A N 1
ATOM 2316 C CA . TRP A 1 285 ? -20.891 -3.178 16.051 1.00 52.69 285 TRP A CA 1
ATOM 2317 C C . TRP A 1 285 ? -21.564 -3.911 17.232 1.00 52.69 285 TRP A C 1
ATOM 2319 O O . TRP A 1 285 ? -20.898 -4.616 17.988 1.00 52.69 285 TRP A O 1
ATOM 2329 N N . GLU A 1 286 ? -22.891 -3.802 17.361 1.00 41.59 286 GLU A N 1
ATOM 2330 C CA . GLU A 1 286 ? -23.703 -4.751 18.115 1.00 41.59 286 GLU A CA 1
ATOM 2331 C C . GLU A 1 286 ? -23.825 -6.062 17.328 1.00 41.59 286 GLU A C 1
ATOM 2333 O O . GLU A 1 286 ? -24.370 -6.123 16.226 1.00 41.59 286 GLU A O 1
ATOM 2338 N N . SER A 1 287 ? -23.254 -7.108 17.918 1.00 35.56 287 SER A N 1
ATOM 2339 C CA . SER A 1 287 ? -23.148 -8.460 17.377 1.00 35.56 287 SER A CA 1
ATOM 2340 C C . SER A 1 287 ? -24.488 -9.016 16.871 1.00 35.56 287 SER A C 1
ATOM 2342 O O . SER A 1 287 ? -25.413 -9.168 17.672 1.00 35.56 287 SER A O 1
ATOM 2344 N N . PRO A 1 288 ? -24.606 -9.454 15.604 1.00 37.59 288 PRO A N 1
ATOM 2345 C CA . PRO A 1 288 ? -25.558 -10.484 15.253 1.00 37.59 288 PRO A CA 1
ATOM 2346 C C . PRO A 1 288 ? -24.889 -11.835 15.518 1.00 37.59 288 PRO A C 1
ATOM 2348 O O . PRO A 1 288 ? -24.190 -12.399 14.671 1.00 37.59 288 PRO A O 1
ATOM 2351 N N . VAL A 1 289 ? -25.119 -12.368 16.719 1.00 41.78 289 VAL A N 1
ATOM 2352 C CA . VAL A 1 289 ? -24.998 -13.804 16.985 1.00 41.78 289 VAL A CA 1
ATOM 2353 C C . VAL A 1 289 ? -26.087 -14.490 16.162 1.00 41.78 289 VAL A C 1
ATOM 2355 O O . VAL A 1 289 ? -27.176 -14.682 16.671 1.00 41.78 289 VAL A O 1
ATOM 2358 N N . GLU A 1 290 ? -25.830 -14.736 14.874 1.00 40.78 290 GLU A N 1
ATOM 2359 C CA . GLU A 1 290 ? -26.451 -15.756 14.007 1.00 40.78 290 GLU A CA 1
ATOM 2360 C C . GLU A 1 290 ? -26.278 -15.386 12.525 1.00 40.78 290 GLU A C 1
ATOM 2362 O O . GLU A 1 290 ? -26.973 -14.518 12.009 1.00 40.78 290 GLU A O 1
ATOM 2367 N N . ALA A 1 291 ? -25.357 -16.075 11.838 1.00 35.34 291 ALA A N 1
ATOM 2368 C CA . ALA A 1 291 ? -25.526 -16.619 10.477 1.00 35.34 291 ALA A CA 1
ATOM 2369 C C . ALA A 1 291 ? -24.173 -17.049 9.876 1.00 35.34 291 ALA A C 1
ATOM 2371 O O . ALA A 1 291 ? -23.766 -16.587 8.813 1.00 35.34 291 ALA A O 1
ATOM 2372 N N . ILE A 1 292 ? -23.482 -18.000 10.513 1.00 36.66 292 ILE A N 1
ATOM 2373 C CA . ILE A 1 292 ? -22.598 -18.905 9.765 1.00 36.66 292 ILE A CA 1
ATOM 2374 C C . ILE A 1 292 ? -23.393 -20.191 9.562 1.00 36.66 292 ILE A C 1
ATOM 2376 O O . ILE A 1 292 ? -23.328 -21.126 10.355 1.00 36.66 292 ILE A O 1
ATOM 2380 N N . ARG A 1 293 ? -24.205 -20.220 8.504 1.00 35.28 293 ARG A N 1
ATOM 2381 C CA . ARG A 1 293 ? -24.705 -21.472 7.935 1.00 35.28 293 ARG A CA 1
ATOM 2382 C C . ARG A 1 293 ? -24.137 -21.617 6.529 1.00 35.28 293 ARG A C 1
ATOM 2384 O O . ARG A 1 293 ? -24.478 -20.857 5.633 1.00 35.28 293 ARG A O 1
ATOM 2391 N N . SER A 1 294 ? -23.250 -22.607 6.416 1.00 33.00 294 SER A N 1
ATOM 2392 C CA . SER A 1 294 ? -22.829 -23.326 5.208 1.00 33.00 294 SER A CA 1
ATOM 2393 C C . SER A 1 294 ? -22.407 -22.489 3.995 1.00 33.00 294 SER A C 1
ATOM 2395 O O . SER A 1 294 ? -23.228 -22.106 3.165 1.00 33.00 294 SER A O 1
ATOM 2397 N N . VAL A 1 295 ? -21.091 -22.349 3.815 1.00 33.75 295 VAL A N 1
ATOM 2398 C CA . VAL A 1 295 ? -20.502 -22.161 2.481 1.00 33.75 295 VAL A CA 1
ATOM 2399 C C . VAL A 1 295 ? -20.743 -23.455 1.682 1.00 33.75 295 VAL A C 1
ATOM 2401 O O . VAL A 1 295 ? -20.441 -24.533 2.203 1.00 33.75 295 VAL A O 1
ATOM 2404 N N . PRO A 1 296 ? -21.284 -23.407 0.452 1.00 31.62 296 PRO A N 1
ATOM 2405 C CA . PRO A 1 296 ? -21.408 -24.597 -0.374 1.00 31.62 296 PRO A CA 1
ATOM 2406 C C . PRO A 1 296 ? -20.025 -25.045 -0.850 1.00 31.62 296 PRO A C 1
ATOM 2408 O O . PRO A 1 296 ? -19.277 -24.273 -1.447 1.00 31.62 296 PRO A O 1
ATOM 2411 N N . VAL A 1 297 ? -19.714 -26.319 -0.624 1.00 39.28 297 VAL A N 1
ATOM 2412 C CA . VAL A 1 297 ? -18.632 -27.029 -1.313 1.00 39.28 297 VAL A CA 1
ATOM 2413 C C . VAL A 1 297 ? -19.020 -27.139 -2.793 1.00 39.28 297 VAL A C 1
ATOM 2415 O O . VAL A 1 297 ? -20.084 -27.698 -3.079 1.00 39.28 297 VAL A O 1
ATOM 2418 N N . PRO A 1 298 ? -18.219 -26.659 -3.761 1.00 39.09 298 PRO A N 1
ATOM 2419 C CA . PRO A 1 298 ? -18.495 -26.961 -5.154 1.00 39.09 298 PRO A CA 1
ATOM 2420 C C . PRO A 1 298 ? -18.134 -28.423 -5.443 1.00 39.09 298 PRO A C 1
ATOM 2422 O O . PRO A 1 298 ? -16.973 -28.825 -5.378 1.00 39.09 298 PRO A O 1
ATOM 2425 N N . TYR A 1 299 ? -19.180 -29.197 -5.743 1.00 34.84 299 TYR A N 1
ATOM 2426 C CA . TYR A 1 299 ? -19.222 -30.372 -6.622 1.00 34.84 299 TYR A CA 1
ATOM 2427 C C . TYR A 1 299 ? -18.113 -30.355 -7.693 1.00 34.84 299 TYR A C 1
ATOM 2429 O O . TYR A 1 299 ? -17.796 -29.306 -8.237 1.00 34.84 299 TYR A O 1
ATOM 2437 N N . GLY A 1 300 ? -17.527 -31.456 -8.147 1.00 30.05 300 GLY A N 1
ATOM 2438 C CA . GLY A 1 300 ? -17.827 -32.876 -8.033 1.00 30.05 300 GLY A CA 1
ATOM 2439 C C . GLY A 1 300 ? -16.927 -33.577 -9.060 1.00 30.05 300 GLY A C 1
ATOM 2440 O O . GLY A 1 300 ? -16.616 -33.009 -10.107 1.00 30.05 300 GLY A O 1
ATOM 2441 N N . ALA A 1 301 ? -16.446 -34.776 -8.740 1.00 34.00 301 ALA A N 1
ATOM 2442 C CA . ALA A 1 301 ? -15.538 -35.530 -9.595 1.00 34.00 301 ALA A CA 1
ATOM 2443 C C . ALA A 1 301 ? -16.176 -35.820 -10.967 1.00 34.00 301 ALA A C 1
ATOM 2445 O O . ALA A 1 301 ? -17.126 -36.595 -11.065 1.00 34.00 301 ALA A O 1
ATOM 2446 N N . ILE A 1 302 ? -15.633 -35.226 -12.031 1.00 32.41 302 ILE A N 1
ATOM 2447 C CA . ILE A 1 302 ? -15.938 -35.632 -13.404 1.00 32.41 302 ILE A CA 1
ATOM 2448 C C . ILE A 1 302 ? -14.968 -36.758 -13.765 1.00 32.41 302 ILE A C 1
ATOM 2450 O O . ILE A 1 302 ? -13.765 -36.548 -13.916 1.00 32.41 302 ILE A O 1
ATOM 2454 N N . SER A 1 303 ? -15.494 -37.979 -13.883 1.00 31.92 303 SER A N 1
ATOM 2455 C CA . SER A 1 303 ? -14.750 -39.118 -14.412 1.00 31.92 303 SER A CA 1
ATOM 2456 C C . SER A 1 303 ? -14.540 -38.935 -15.917 1.00 31.92 303 SER A C 1
ATOM 2458 O O . SER A 1 303 ? -15.476 -39.108 -16.703 1.00 31.92 303 SER A O 1
ATOM 2460 N N . HIS A 1 304 ? -13.318 -38.633 -16.344 1.00 31.03 304 HIS A N 1
ATOM 2461 C CA . HIS A 1 304 ? -12.959 -38.726 -17.755 1.00 31.03 304 HIS A CA 1
ATOM 2462 C C . HIS A 1 304 ? -12.470 -40.141 -18.069 1.00 31.03 304 HIS A C 1
ATOM 2464 O O . HIS A 1 304 ? -11.355 -40.532 -17.733 1.00 31.03 304 HIS A O 1
ATOM 2470 N N . ARG A 1 305 ? -13.338 -40.915 -18.733 1.00 27.94 305 ARG A N 1
ATOM 2471 C CA . ARG A 1 305 ? -12.933 -42.083 -19.520 1.00 27.94 305 ARG A CA 1
ATOM 2472 C C . ARG A 1 305 ? -12.052 -41.599 -20.671 1.00 27.94 305 ARG A C 1
ATOM 2474 O O . ARG A 1 305 ? -12.489 -40.789 -21.483 1.00 27.94 305 ARG A O 1
ATOM 2481 N N . THR A 1 306 ? -10.833 -42.111 -20.744 1.00 29.61 306 THR A N 1
ATOM 2482 C CA . THR A 1 306 ? -9.916 -41.933 -21.873 1.00 29.61 306 THR A CA 1
ATOM 2483 C C . THR A 1 306 ? -10.313 -42.892 -23.000 1.00 29.61 306 THR A C 1
ATOM 2485 O O . THR A 1 306 ? -10.440 -44.090 -22.735 1.00 29.61 306 THR A O 1
ATOM 2488 N N . PRO A 1 307 ? -10.464 -42.447 -24.258 1.00 29.94 307 PRO A N 1
ATOM 2489 C CA . PRO A 1 307 ? -10.314 -43.335 -25.397 1.00 29.94 307 PRO A CA 1
ATOM 2490 C C . PRO A 1 307 ? -8.825 -43.470 -25.716 1.00 29.94 307 PRO A C 1
ATOM 2492 O O . PRO A 1 307 ? -8.102 -42.479 -25.822 1.00 29.94 307 PRO A O 1
ATOM 2495 N N . ALA A 1 308 ? -8.387 -44.717 -25.848 1.00 28.45 308 ALA A N 1
ATOM 2496 C CA . ALA A 1 308 ? -7.075 -45.090 -26.341 1.00 28.45 308 ALA A CA 1
ATOM 2497 C C . ALA A 1 308 ? -6.798 -44.445 -27.707 1.00 28.45 308 ALA A C 1
ATOM 2499 O O . ALA A 1 308 ? -7.648 -44.481 -28.597 1.00 28.45 308 ALA A O 1
ATOM 2500 N N . LEU A 1 309 ? -5.591 -43.907 -27.875 1.00 30.34 309 LEU A N 1
ATOM 2501 C CA . LEU A 1 309 ? -5.008 -43.694 -29.191 1.00 30.34 309 LEU A CA 1
ATOM 2502 C C . LEU A 1 309 ? -3.684 -44.438 -29.265 1.00 30.34 309 LEU A C 1
ATOM 2504 O O . LEU A 1 309 ? -2.792 -44.291 -28.428 1.00 30.34 309 LEU A O 1
ATOM 2508 N N . ASP A 1 310 ? -3.662 -45.298 -30.270 1.00 29.17 310 ASP A N 1
ATOM 2509 C CA . ASP A 1 310 ? -2.651 -46.276 -30.580 1.00 29.17 310 ASP A CA 1
ATOM 2510 C C . ASP A 1 310 ? -1.284 -45.681 -30.913 1.00 29.17 310 ASP A C 1
ATOM 2512 O O . ASP A 1 310 ? -1.115 -44.562 -31.398 1.00 29.17 310 ASP A O 1
ATOM 2516 N N . ARG A 1 311 ? -0.305 -46.548 -30.664 1.00 29.39 311 ARG A N 1
ATOM 2517 C CA . ARG A 1 311 ? 1.091 -46.530 -31.092 1.00 29.39 311 ARG A CA 1
ATOM 2518 C C . ARG A 1 311 ? 1.311 -45.868 -32.458 1.00 29.39 311 ARG A C 1
ATOM 2520 O O . ARG A 1 311 ? 0.882 -46.407 -33.473 1.00 29.39 311 ARG A O 1
ATOM 2527 N N . ILE A 1 312 ? 2.181 -44.859 -32.499 1.00 29.55 312 ILE A N 1
ATOM 2528 C CA . ILE A 1 312 ? 3.090 -44.661 -33.635 1.00 29.55 312 ILE A CA 1
ATOM 2529 C C . ILE A 1 312 ? 4.519 -44.535 -33.103 1.00 29.55 312 ILE A C 1
ATOM 2531 O O . ILE A 1 312 ? 4.815 -43.788 -32.172 1.00 29.55 312 ILE A O 1
ATOM 2535 N N . GLN A 1 313 ? 5.378 -45.373 -33.675 1.00 27.67 313 GLN A N 1
ATOM 2536 C CA . GLN A 1 313 ? 6.782 -45.563 -33.353 1.00 27.67 313 GLN A CA 1
ATOM 2537 C C . GLN A 1 313 ? 7.642 -44.363 -33.775 1.00 27.67 313 GLN A C 1
ATOM 2539 O O . GLN A 1 313 ? 7.439 -43.785 -34.836 1.00 27.67 313 GLN A O 1
ATOM 2544 N N . LEU A 1 314 ? 8.622 -44.060 -32.914 1.00 26.30 314 LEU A N 1
ATOM 2545 C CA . LEU A 1 314 ? 10.022 -43.709 -33.195 1.00 26.30 314 LEU A CA 1
ATOM 2546 C C . LEU A 1 314 ? 10.363 -43.177 -34.594 1.00 26.30 314 LEU A C 1
ATOM 2548 O O . LEU A 1 314 ? 10.230 -43.904 -35.568 1.00 26.30 314 LEU A O 1
ATOM 2552 N N . LEU A 1 315 ? 11.044 -42.025 -34.633 1.00 26.36 315 LEU A N 1
ATOM 2553 C CA . LEU A 1 315 ? 12.316 -41.872 -35.354 1.00 26.36 315 LEU A CA 1
ATOM 2554 C C . LEU A 1 315 ? 13.062 -40.617 -34.864 1.00 26.36 315 LEU A C 1
ATOM 2556 O O . LEU A 1 315 ? 12.640 -39.482 -35.063 1.00 26.36 315 LEU A O 1
ATOM 2560 N N . VAL A 1 316 ? 14.191 -40.857 -34.196 1.00 30.02 316 VAL A N 1
ATOM 2561 C CA . VAL A 1 316 ? 15.244 -39.880 -33.874 1.00 30.02 316 VAL A CA 1
ATOM 2562 C C . VAL A 1 316 ? 16.233 -39.869 -35.044 1.00 30.02 316 VAL A C 1
ATOM 2564 O O . VAL A 1 316 ? 16.521 -40.935 -35.590 1.00 30.02 316 VAL A O 1
ATOM 2567 N N . PRO A 1 317 ? 16.801 -38.708 -35.413 1.00 28.56 317 PRO A N 1
ATOM 2568 C CA . PRO A 1 317 ? 18.261 -38.604 -35.322 1.00 28.56 317 PRO A CA 1
ATOM 2569 C C . PRO A 1 317 ? 18.767 -37.237 -34.805 1.00 28.56 317 PRO A C 1
ATOM 2571 O O . PRO A 1 317 ? 18.259 -36.170 -35.133 1.00 28.56 317 PRO A O 1
ATOM 2574 N N . ARG A 1 318 ? 19.845 -37.290 -34.018 1.00 26.58 318 ARG A N 1
ATOM 2575 C CA . ARG A 1 318 ? 20.826 -36.219 -33.709 1.00 26.58 318 ARG A CA 1
ATOM 2576 C C . ARG A 1 318 ? 22.173 -36.632 -34.362 1.00 26.58 318 ARG A C 1
ATOM 2578 O O . ARG A 1 318 ? 22.257 -37.802 -34.738 1.00 26.58 318 ARG A O 1
ATOM 2585 N N . PRO A 1 319 ? 23.291 -35.859 -34.327 1.00 49.25 319 PRO A N 1
ATOM 2586 C CA . PRO A 1 319 ? 23.556 -34.408 -34.133 1.00 49.25 319 PRO A CA 1
ATOM 2587 C C . PRO A 1 319 ? 24.655 -33.867 -35.120 1.00 49.25 319 PRO A C 1
ATOM 2589 O O . PRO A 1 319 ? 24.954 -34.556 -36.086 1.00 49.25 319 PRO A O 1
ATOM 2592 N N . ILE A 1 320 ? 25.329 -32.725 -34.788 1.00 29.05 320 ILE A N 1
ATOM 2593 C CA . ILE A 1 320 ? 26.710 -32.236 -35.175 1.00 29.05 320 ILE A CA 1
ATOM 2594 C C . ILE A 1 320 ? 26.707 -31.025 -36.157 1.00 29.05 320 ILE A C 1
ATOM 2596 O O . ILE A 1 320 ? 26.007 -31.087 -37.150 1.00 29.05 320 ILE A O 1
ATOM 2600 N N . ARG A 1 321 ? 27.448 -29.893 -36.040 1.00 27.44 321 ARG A N 1
ATOM 2601 C CA . ARG A 1 321 ? 28.491 -29.319 -35.138 1.00 27.44 321 ARG A CA 1
ATOM 2602 C C . ARG A 1 321 ? 28.608 -27.779 -35.346 1.00 27.44 321 ARG A C 1
ATOM 2604 O O . ARG A 1 321 ? 28.425 -27.301 -36.453 1.00 27.44 321 ARG A O 1
ATOM 2611 N N . LYS A 1 322 ? 29.043 -27.090 -34.275 1.00 28.48 322 LYS A N 1
ATOM 2612 C CA . LYS A 1 322 ? 29.941 -25.905 -34.122 1.00 28.48 322 LYS A CA 1
ATOM 2613 C C . LYS A 1 322 ? 30.149 -24.878 -35.264 1.00 28.48 322 LYS A C 1
ATOM 2615 O O . LYS A 1 322 ? 30.704 -25.235 -36.294 1.00 28.48 322 LYS A O 1
ATOM 2620 N N . LEU A 1 323 ? 30.087 -23.582 -34.905 1.00 26.22 323 LEU A N 1
ATOM 2621 C CA . LEU A 1 323 ? 31.228 -22.658 -35.077 1.00 26.22 323 LEU A CA 1
ATOM 2622 C C . LEU A 1 323 ? 31.230 -21.508 -34.045 1.00 26.22 323 LEU A C 1
ATOM 2624 O O . LEU A 1 323 ? 30.198 -20.939 -33.707 1.00 26.22 323 LEU A O 1
ATOM 2628 N N . ILE A 1 324 ? 32.431 -21.213 -33.552 1.00 26.77 324 ILE A N 1
ATOM 2629 C CA . ILE A 1 324 ? 32.851 -20.115 -32.670 1.00 26.77 324 ILE A CA 1
ATOM 2630 C C . ILE A 1 324 ? 33.330 -18.951 -33.553 1.00 26.77 324 ILE A C 1
ATOM 2632 O O . ILE A 1 324 ? 34.046 -19.234 -34.508 1.00 26.77 324 ILE A O 1
ATOM 2636 N N . ALA A 1 325 ? 33.056 -17.688 -33.193 1.00 27.19 325 ALA A N 1
ATOM 2637 C CA . ALA A 1 325 ? 34.064 -16.607 -33.174 1.00 27.19 325 ALA A CA 1
ATOM 2638 C C . ALA A 1 325 ? 33.494 -15.240 -32.735 1.00 27.19 325 ALA A C 1
ATOM 2640 O O . ALA A 1 325 ? 32.677 -14.631 -33.413 1.00 27.19 325 ALA A O 1
ATOM 2641 N N . ASN A 1 326 ? 34.006 -14.784 -31.587 1.00 28.56 326 ASN A N 1
ATOM 2642 C CA . ASN A 1 326 ? 34.342 -13.419 -31.157 1.00 28.56 326 ASN A CA 1
ATOM 2643 C C . ASN A 1 326 ? 34.081 -12.238 -32.117 1.00 28.56 326 ASN A C 1
ATOM 2645 O O . ASN A 1 326 ? 34.549 -12.268 -33.249 1.00 28.56 326 ASN A O 1
ATOM 2649 N N . LEU A 1 327 ? 33.610 -11.104 -31.568 1.00 27.27 327 LEU A N 1
ATOM 2650 C CA . LEU A 1 327 ? 34.372 -9.839 -31.580 1.00 27.27 327 LEU A CA 1
ATOM 2651 C C . LEU A 1 327 ? 33.790 -8.756 -30.650 1.00 27.27 327 LEU A C 1
ATOM 2653 O O . LEU A 1 327 ? 32.618 -8.736 -30.292 1.00 27.27 327 LEU A O 1
ATOM 2657 N N . ARG A 1 328 ? 34.707 -7.888 -30.219 1.00 28.56 328 ARG A N 1
ATOM 2658 C CA . ARG A 1 328 ? 34.665 -6.938 -29.103 1.00 28.56 328 ARG A CA 1
ATOM 2659 C C . ARG A 1 328 ? 34.015 -5.590 -29.458 1.00 28.56 328 ARG A C 1
ATOM 2661 O O . ARG A 1 328 ? 34.226 -5.076 -30.545 1.00 28.56 328 ARG A O 1
ATOM 2668 N N . ILE A 1 329 ? 33.385 -4.993 -28.438 1.00 28.77 329 ILE A N 1
ATOM 2669 C CA . ILE A 1 329 ? 33.442 -3.581 -27.985 1.00 28.77 329 ILE A CA 1
ATOM 2670 C C . ILE A 1 329 ? 33.383 -2.479 -29.062 1.00 28.77 329 ILE A C 1
ATOM 2672 O O . ILE A 1 329 ? 34.349 -2.276 -29.791 1.00 28.77 329 ILE A O 1
ATOM 2676 N N . ARG A 1 330 ? 32.373 -1.594 -28.961 1.00 28.67 330 ARG A N 1
ATOM 2677 C CA . ARG A 1 330 ? 32.579 -0.127 -28.883 1.00 28.67 330 ARG A CA 1
ATOM 2678 C C . ARG A 1 330 ? 31.313 0.625 -28.456 1.00 28.67 330 ARG A C 1
ATOM 2680 O O . ARG A 1 330 ? 30.301 0.623 -29.146 1.00 28.67 330 ARG A O 1
ATOM 2687 N N . ARG A 1 331 ? 31.433 1.336 -27.328 1.00 30.88 331 ARG A N 1
ATOM 2688 C CA . ARG A 1 331 ? 30.579 2.463 -26.925 1.00 30.88 331 ARG A CA 1
ATOM 2689 C C . ARG A 1 331 ? 30.543 3.514 -28.039 1.00 30.88 331 ARG A C 1
ATOM 2691 O O . ARG A 1 331 ? 31.602 3.920 -28.519 1.00 30.88 331 ARG A O 1
ATOM 2698 N N . ARG A 1 332 ? 29.361 4.054 -28.335 1.00 32.16 332 ARG A N 1
ATOM 2699 C CA . ARG A 1 332 ? 29.209 5.429 -28.828 1.00 32.16 332 ARG A CA 1
ATOM 2700 C C . ARG A 1 332 ? 27.939 6.046 -28.259 1.00 32.16 332 ARG A C 1
ATOM 2702 O O . ARG A 1 332 ? 26.831 5.695 -28.640 1.00 32.16 332 ARG A O 1
ATOM 2709 N N . VAL A 1 333 ? 28.157 6.988 -27.349 1.00 29.39 333 VAL A N 1
ATOM 2710 C CA . VAL A 1 333 ? 27.207 8.030 -26.975 1.00 29.39 333 VAL A CA 1
ATOM 2711 C C . VAL A 1 333 ? 27.044 8.956 -28.181 1.00 29.39 333 VAL A C 1
ATOM 2713 O O . VAL A 1 333 ? 28.033 9.489 -28.687 1.00 29.39 333 VAL A O 1
ATOM 2716 N N . ARG A 1 334 ? 25.806 9.161 -28.626 1.00 31.62 334 ARG A N 1
ATOM 2717 C CA . ARG A 1 334 ? 25.379 10.371 -29.334 1.00 31.62 334 ARG A CA 1
ATOM 2718 C C . ARG A 1 334 ? 23.980 10.728 -28.853 1.00 31.62 334 ARG A C 1
ATOM 2720 O O . ARG A 1 334 ? 23.018 10.034 -29.154 1.00 31.62 334 ARG A O 1
ATOM 2727 N N . ALA A 1 335 ? 23.900 11.827 -28.116 1.00 29.06 335 ALA A N 1
ATOM 2728 C CA . ALA A 1 335 ? 22.692 12.627 -28.047 1.00 29.06 335 ALA A CA 1
ATOM 2729 C C . ALA A 1 335 ? 22.374 13.166 -29.452 1.00 29.06 335 ALA A C 1
ATOM 2731 O O . ALA A 1 335 ? 23.313 13.472 -30.191 1.00 29.06 335 ALA A O 1
ATOM 2732 N N . ILE A 1 336 ? 21.083 13.296 -29.792 1.00 29.75 336 ILE A N 1
ATOM 2733 C CA . ILE A 1 336 ? 20.448 14.501 -30.369 1.00 29.75 336 ILE A CA 1
ATOM 2734 C C . ILE A 1 336 ? 19.057 14.177 -30.964 1.00 29.75 336 ILE A C 1
ATOM 2736 O O . ILE A 1 336 ? 18.929 13.383 -31.887 1.00 29.75 336 ILE A O 1
ATOM 2740 N N . LYS A 1 337 ? 18.077 14.941 -30.452 1.00 28.91 337 LYS A N 1
ATOM 2741 C CA . LYS A 1 337 ? 16.810 15.444 -31.031 1.00 28.91 337 LYS A CA 1
ATOM 2742 C C . LYS A 1 337 ? 15.607 14.509 -31.247 1.00 28.91 337 LYS A C 1
ATOM 2744 O O . LYS A 1 337 ? 15.525 13.753 -32.204 1.00 28.91 337 LYS A O 1
ATOM 2749 N N . ARG A 1 338 ? 14.605 14.776 -30.392 1.00 33.97 338 ARG A N 1
ATOM 2750 C CA . ARG A 1 338 ? 13.146 14.773 -30.613 1.00 33.97 338 ARG A CA 1
ATOM 2751 C C . ARG A 1 338 ? 12.701 14.573 -32.069 1.00 33.97 338 ARG A C 1
ATOM 2753 O O . ARG A 1 338 ? 12.940 15.447 -32.901 1.00 33.97 338 ARG A O 1
ATOM 2760 N N . LYS A 1 339 ? 11.900 13.528 -32.279 1.00 29.94 339 LYS A N 1
ATOM 2761 C CA . LYS A 1 339 ? 10.572 13.587 -32.909 1.00 29.94 339 LYS A CA 1
ATOM 2762 C C . LYS A 1 339 ? 9.806 12.330 -32.497 1.00 29.94 339 LYS A C 1
ATOM 2764 O O . LYS A 1 339 ? 10.100 11.244 -32.977 1.00 29.94 339 LYS A O 1
ATOM 2769 N N . ASP A 1 340 ? 8.880 12.516 -31.568 1.00 34.72 340 ASP A N 1
ATOM 2770 C CA . ASP A 1 340 ? 7.721 11.640 -31.408 1.00 34.72 340 ASP A CA 1
ATOM 2771 C C . ASP A 1 340 ? 6.793 11.901 -32.612 1.00 34.72 340 ASP A C 1
ATOM 2773 O O . ASP A 1 340 ? 6.671 13.061 -33.039 1.00 34.72 340 ASP A O 1
ATOM 2777 N N . PRO A 1 341 ? 6.255 10.851 -33.244 1.00 34.06 341 PRO A N 1
ATOM 2778 C CA . PRO A 1 341 ? 4.847 10.565 -33.003 1.00 34.06 341 PRO A CA 1
ATOM 2779 C C . PRO A 1 341 ? 4.564 9.057 -32.871 1.00 34.06 341 PRO A C 1
ATOM 2781 O O . PRO A 1 341 ? 4.960 8.263 -33.724 1.00 34.06 341 PRO A O 1
ATOM 2784 N N . PHE A 1 342 ? 3.832 8.702 -31.816 1.00 28.80 342 PHE A N 1
ATOM 2785 C CA . PHE A 1 342 ? 3.034 7.487 -31.621 1.00 28.80 342 PHE A CA 1
ATOM 2786 C C . PHE A 1 342 ? 2.529 6.816 -32.916 1.00 28.80 342 PHE A C 1
ATOM 2788 O O . PHE A 1 342 ? 2.186 7.519 -33.865 1.00 28.80 342 PHE A O 1
ATOM 2795 N N . ILE A 1 343 ? 2.406 5.475 -32.860 1.00 31.84 343 ILE A N 1
ATOM 2796 C CA . ILE A 1 343 ? 1.706 4.473 -33.716 1.00 31.84 343 ILE A CA 1
ATOM 2797 C C . ILE A 1 343 ? 2.709 3.316 -33.958 1.00 31.84 343 ILE A C 1
ATOM 2799 O O . ILE A 1 343 ? 3.748 3.518 -34.583 1.00 31.84 343 ILE A O 1
ATOM 2803 N N . TYR A 1 344 ? 2.547 2.112 -33.399 1.00 32.81 344 TYR A N 1
ATOM 2804 C CA . TYR A 1 344 ? 1.369 1.232 -33.384 1.00 32.81 344 TYR A CA 1
ATOM 2805 C C . TYR A 1 344 ? 1.067 0.623 -32.017 1.00 32.81 344 TYR A C 1
ATOM 2807 O O . TYR A 1 344 ? 2.037 0.299 -31.293 1.00 32.81 344 TYR A O 1
#

Sequence (344 aa):
MAGVFQGDEGKFAPSVCEFWQANRIPRSPLYPHAQFLRWFGTDSEENYRNRGNKAFSVESVGYEFNSLGYRSPEFNREPGEAVVMFLGDSHTFGMGMPWEMLWASLVTKHLEQRYGVPVRQCNLGWGGTGSDYAAMMVHQSVDVLKPDAVFILWSFISRMTWFADTSRGVHFVPEWVHNEYTQEHSAYSRLATESHGFFNYVRNFHLVRERLLRLGIPYYWGTFEQFSREMLEPYLPLDGFAGCWEMRDLARDGLHGGLESHAFFAASVVSTLTRGTLVWPRANWESPVEAIRSVPVPYGAISHRTPALDRIQLLVPRPIRKLIANLRIRRRVRAIKRKDPFIY